Protein AF-A0A524F9M5-F1 (afdb_monomer)

Nearest PDB structures (foldseek):
  7t3o-assembly1_A  TM=1.655E-01  e=1.224E+00  Rattus norvegicus

Radius of gyration: 26.57 Å; Cα contacts (8 Å, |Δi|>4): 257; chains: 1; bounding box: 51×74×65 Å

Foldseek 3Di:
DVPVVLVVVCVVCPVPRSVVVVVVVVVDDDPDDDDDDPCDDPVNVVVVVVVVVVVVVVVCVPDPDPPPVVVVVVCVVWPFFDQDPDPVVLVVLLVVLVVLLVVLVVVCCCCVPPVVHCLVVLAPLSVLSNLSSVCSNSVLGTQLSLLLSLLCLLVLVVFLVLQVVQDDDPVSNCVTNVSSVVSSVSSVCSLQRLRRAHELVSNVVSLVCCLPRNQSLSSVVVVCVSVVPCVPADSVNSNVVVNVSSVVSSVVSCVSNVVSVRYHD

Mean predicted aligned error: 15.02 Å

Sequence (265 aa):
MGLEISEEIKQVLGSKDFKEWREKLKGTEPSGHSSSQFKISDKEIEIISEKVIIQITKKLINQEPISEELNNYLKKLEPKTIVLKQKEFSTAVRITGIVLLSLLTWYWIFFFFIVHDFEPLVYTTYITLILISLTLINKFESVLLNSITCISVYGFIMVSIWLATIVKDVGTLIGGPILHGVMAGVQLFIILHRKIALSKRYLFLGFLFYLIFLNSIDQIARLIAETNTEDIFPEIFTSIFSFYVLGITCIFIYLYKKKYGILFP

Structure (mmCIF, N/CA/C/O backbone):
data_AF-A0A524F9M5-F1
#
_entry.id   AF-A0A524F9M5-F1
#
loop_
_atom_site.group_PDB
_atom_site.id
_atom_site.type_symbol
_atom_site.label_atom_id
_atom_site.label_alt_id
_atom_site.label_comp_id
_atom_site.label_asym_id
_atom_site.label_entity_id
_atom_site.label_seq_id
_atom_site.pdbx_PDB_ins_code
_atom_site.Cartn_x
_atom_site.Cartn_y
_atom_site.Cartn_z
_atom_site.occupancy
_atom_site.B_iso_or_equiv
_atom_site.auth_seq_id
_atom_site.auth_comp_id
_atom_site.auth_asym_id
_atom_site.auth_atom_id
_atom_site.pdbx_PDB_model_num
ATOM 1 N N . MET A 1 1 ? -25.334 34.399 13.994 1.00 39.84 1 MET A N 1
ATOM 2 C CA . MET A 1 1 ? -23.882 34.192 13.809 1.00 39.84 1 MET A CA 1
ATOM 3 C C . MET A 1 1 ? -23.011 35.244 14.515 1.00 39.84 1 MET A C 1
ATOM 5 O O . MET A 1 1 ? -21.970 34.872 15.023 1.00 39.84 1 MET A O 1
ATOM 9 N N . GLY A 1 2 ? -23.413 36.523 14.630 1.00 34.28 2 GLY A N 1
ATOM 10 C CA . GLY A 1 2 ? -22.591 37.550 15.312 1.00 34.28 2 GLY A CA 1
ATOM 11 C C . GLY A 1 2 ? -22.592 37.546 16.854 1.00 34.28 2 GLY A C 1
ATOM 12 O O . GLY A 1 2 ? -21.711 38.145 17.460 1.00 34.28 2 GLY A O 1
ATOM 13 N N . LEU A 1 3 ? -23.556 36.884 17.504 1.00 35.34 3 LEU A N 1
ATOM 14 C CA . LEU A 1 3 ? -23.673 36.865 18.973 1.00 35.34 3 LEU A CA 1
ATOM 15 C C . LEU A 1 3 ? -22.794 35.793 19.641 1.00 35.34 3 LEU A C 1
ATOM 17 O O . LEU A 1 3 ? -22.254 36.056 20.712 1.00 35.34 3 LEU A O 1
ATOM 21 N N . GLU A 1 4 ? -22.593 34.640 18.994 1.00 40.75 4 GLU A N 1
ATOM 22 C CA . GLU A 1 4 ? -21.798 33.519 19.536 1.00 40.75 4 GLU A CA 1
ATOM 23 C C . GLU A 1 4 ? -20.304 33.857 19.623 1.00 40.75 4 GLU A C 1
ATOM 25 O O . GLU A 1 4 ? -19.700 33.689 20.678 1.00 40.75 4 GLU A O 1
ATOM 30 N N . ILE A 1 5 ? -19.744 34.475 18.577 1.00 46.53 5 ILE A N 1
ATOM 31 C CA . ILE A 1 5 ? -18.348 34.949 18.563 1.00 46.53 5 ILE A CA 1
ATOM 32 C C . ILE A 1 5 ? -18.112 35.996 19.671 1.00 46.53 5 ILE A C 1
ATOM 34 O O . ILE A 1 5 ? -17.029 36.082 20.246 1.00 46.53 5 ILE A O 1
ATOM 38 N N . SER A 1 6 ? -19.136 36.789 20.015 1.00 51.66 6 SER A N 1
ATOM 39 C CA . SER A 1 6 ? -19.007 37.848 21.023 1.00 51.66 6 SER A CA 1
ATOM 40 C C . SER A 1 6 ? -18.873 37.311 22.452 1.00 51.66 6 SER A C 1
ATOM 42 O O . SER A 1 6 ? -18.171 37.918 23.258 1.00 51.66 6 SER A O 1
ATOM 44 N N . GLU A 1 7 ? -19.492 36.169 22.766 1.00 51.47 7 GLU A N 1
ATOM 45 C CA . GLU A 1 7 ? -19.381 35.559 24.097 1.00 51.47 7 GLU A CA 1
ATOM 46 C C . GLU A 1 7 ? -18.073 34.770 24.254 1.00 51.47 7 GLU A C 1
ATOM 48 O O . GLU A 1 7 ? -17.465 34.832 25.322 1.00 51.47 7 GLU A O 1
ATOM 53 N N . GLU A 1 8 ? -17.564 34.139 23.190 1.00 51.19 8 GLU A N 1
ATOM 54 C CA . GLU A 1 8 ? -16.237 33.498 23.197 1.00 51.19 8 GLU A CA 1
ATOM 55 C C . GLU A 1 8 ? -15.111 34.528 23.383 1.00 51.19 8 GLU A C 1
ATOM 57 O O . GLU A 1 8 ? -14.231 34.355 24.227 1.00 51.19 8 GLU A O 1
ATOM 62 N N . ILE A 1 9 ? -15.177 35.666 22.682 1.00 51.69 9 ILE A N 1
ATOM 63 C CA . ILE A 1 9 ? -14.198 36.756 22.836 1.00 51.69 9 ILE A CA 1
ATOM 64 C C . ILE A 1 9 ? -14.290 37.390 24.235 1.00 51.69 9 ILE A C 1
ATOM 66 O O . ILE A 1 9 ? -13.268 37.723 24.837 1.00 51.69 9 ILE A O 1
ATOM 70 N N . LYS A 1 10 ? -15.495 37.521 24.798 1.00 48.97 10 LYS A N 1
ATOM 71 C CA . LYS A 1 10 ? -15.715 38.032 26.161 1.00 48.97 10 LYS A CA 1
ATOM 72 C C . LYS A 1 10 ? -15.205 37.074 27.240 1.00 48.97 10 LYS A C 1
ATOM 74 O O . LYS A 1 10 ? -14.711 37.536 28.269 1.00 48.97 10 LYS A O 1
ATOM 79 N N . GLN A 1 11 ? -15.266 35.765 26.996 1.00 54.84 11 GLN A N 1
ATOM 80 C CA . GLN A 1 11 ? -14.638 34.750 27.846 1.00 54.84 11 GLN A CA 1
ATOM 81 C C . GLN A 1 11 ? -13.106 34.837 27.833 1.00 54.84 11 GLN A C 1
ATOM 83 O O . GLN A 1 11 ? -12.474 34.560 28.851 1.00 54.84 11 GLN A O 1
ATOM 88 N N . VAL A 1 12 ? -12.513 35.232 26.703 1.00 52.72 12 VAL A N 1
ATOM 89 C CA . VAL A 1 12 ? -11.054 35.317 26.517 1.00 52.72 12 VAL A CA 1
ATOM 90 C C . VAL A 1 12 ? -10.471 36.639 27.028 1.00 52.72 12 VAL A C 1
ATOM 92 O O . VAL A 1 12 ? -9.441 36.633 27.697 1.00 52.72 12 VAL A O 1
ATOM 95 N N . LEU A 1 13 ? -11.124 37.771 26.753 1.00 50.41 13 LEU A N 1
ATOM 96 C CA . LEU A 1 13 ? -10.643 39.100 27.156 1.00 50.41 13 LEU A CA 1
ATOM 97 C C . LEU A 1 13 ? -11.022 39.466 28.600 1.00 50.41 13 LEU A C 1
ATOM 99 O O . LEU A 1 13 ? -10.426 40.358 29.191 1.00 50.41 13 LEU A O 1
ATOM 103 N N . GLY A 1 14 ? -12.003 38.785 29.195 1.00 57.91 14 GLY A N 1
ATOM 104 C CA . GLY A 1 14 ? -12.579 39.198 30.471 1.00 57.91 14 GLY A CA 1
ATOM 105 C C . GLY A 1 14 ? -13.510 40.408 30.321 1.00 57.91 14 GLY A C 1
ATOM 106 O O . GLY A 1 14 ? -13.465 41.169 29.354 1.00 57.91 14 GLY A O 1
ATOM 107 N N . SER A 1 15 ? -14.414 40.589 31.289 1.00 56.81 15 SER A N 1
ATOM 108 C CA . SER A 1 15 ? -15.542 41.527 31.165 1.00 56.81 15 SER A CA 1
ATOM 109 C C . SER A 1 15 ? -15.132 42.998 31.041 1.00 56.81 15 SER A C 1
ATOM 111 O O . SER A 1 15 ? -15.864 43.780 30.432 1.00 56.81 15 SER A O 1
ATOM 113 N N . LYS A 1 16 ? -13.978 43.377 31.603 1.00 53.97 16 LYS A N 1
ATOM 114 C CA . LYS A 1 16 ? -13.470 44.754 31.603 1.00 53.97 16 LYS A CA 1
ATOM 115 C C . LYS A 1 16 ? -12.836 45.120 30.257 1.00 53.97 16 LYS A C 1
ATOM 117 O O . LYS A 1 16 ? -13.252 46.106 29.651 1.00 53.97 16 LYS A O 1
ATOM 122 N N . ASP A 1 17 ? -11.943 44.278 29.746 1.00 54.66 17 ASP A N 1
ATOM 123 C CA . ASP A 1 17 ? -11.215 44.540 28.497 1.00 54.66 17 ASP A CA 1
ATOM 124 C C . ASP A 1 17 ? -12.119 44.337 27.272 1.00 54.66 17 ASP A C 1
ATOM 126 O O . ASP A 1 17 ? -12.016 45.068 26.288 1.00 54.66 17 ASP A O 1
ATOM 130 N N . PHE A 1 18 ? -13.097 43.424 27.357 1.00 60.16 18 PHE A N 1
ATOM 131 C CA . PHE A 1 18 ? -14.137 43.289 26.334 1.00 60.16 18 PHE A CA 1
ATOM 132 C C . PHE A 1 18 ? -15.012 44.545 26.225 1.00 60.16 18 PHE A C 1
ATOM 134 O O . PHE A 1 18 ? -15.422 44.931 25.130 1.00 60.16 18 PHE A O 1
ATOM 141 N N . LYS A 1 19 ? -15.303 45.205 27.354 1.00 59.06 19 LYS A N 1
ATOM 142 C CA . LYS A 1 19 ? -16.099 46.437 27.374 1.00 59.06 19 LYS A CA 1
ATOM 143 C C . LYS A 1 19 ? -15.326 47.599 26.747 1.00 59.06 19 LYS A C 1
ATOM 145 O O . LYS A 1 19 ? -15.897 48.319 25.936 1.00 59.06 19 LYS A O 1
ATOM 150 N N . GLU A 1 20 ? -14.034 47.719 27.044 1.00 58.94 20 GLU A N 1
ATOM 151 C CA . GLU A 1 20 ? -13.150 48.726 26.442 1.00 58.94 20 GLU A CA 1
ATOM 152 C C . GLU A 1 20 ? -12.957 48.498 24.930 1.00 58.94 20 GLU A C 1
ATOM 154 O O . GLU A 1 20 ? -13.028 49.436 24.134 1.00 58.94 20 GLU A O 1
ATOM 159 N N . TRP A 1 21 ? -12.809 47.237 24.510 1.00 63.34 21 TRP A N 1
ATOM 160 C CA . TRP A 1 21 ? -12.759 46.846 23.099 1.00 63.34 21 TRP A CA 1
ATOM 161 C C . TRP A 1 21 ? -14.062 47.187 22.357 1.00 63.34 21 TRP A C 1
ATOM 163 O O . TRP A 1 21 ? -14.038 47.755 21.265 1.00 63.34 21 TRP A O 1
ATOM 173 N N . ARG A 1 22 ? -15.217 46.918 22.979 1.00 57.41 22 ARG A N 1
ATOM 174 C CA . ARG A 1 22 ? -16.538 47.214 22.405 1.00 57.41 22 ARG A CA 1
ATOM 175 C C . ARG A 1 22 ? -16.830 48.713 22.311 1.00 57.41 22 ARG A C 1
ATOM 177 O O . ARG A 1 22 ? -17.518 49.127 21.382 1.00 57.41 22 ARG A O 1
ATOM 184 N N . GLU A 1 23 ? -16.333 49.529 23.240 1.00 57.03 23 GLU A N 1
ATOM 185 C CA . GLU A 1 23 ? -16.482 50.989 23.158 1.00 57.03 23 GLU A CA 1
ATOM 186 C C . GLU A 1 23 ? -15.592 51.612 22.078 1.00 57.03 23 GLU A C 1
ATOM 188 O O . GLU A 1 23 ? -16.065 52.480 21.344 1.00 57.03 23 GLU A O 1
ATOM 193 N N . LYS A 1 24 ? -14.369 51.101 21.871 1.00 56.59 24 LYS A N 1
ATOM 194 C CA . LYS A 1 24 ? -13.524 51.506 20.730 1.00 56.59 24 LYS A CA 1
ATOM 195 C C . LYS A 1 24 ? -14.174 51.196 19.375 1.00 56.59 24 LYS A C 1
ATOM 197 O O . LYS A 1 24 ? -14.055 51.994 18.449 1.00 56.59 24 LYS A O 1
ATOM 202 N N . LEU A 1 25 ? -14.920 50.091 19.286 1.00 51.19 25 LEU A N 1
ATOM 203 C CA . LEU A 1 25 ? -15.695 49.718 18.094 1.00 51.19 25 LEU A CA 1
ATOM 204 C C . LEU A 1 25 ? -16.932 50.596 17.854 1.00 51.19 25 LEU A C 1
ATOM 206 O O . LEU A 1 25 ? -17.330 50.775 16.709 1.00 51.19 25 LEU A O 1
ATOM 210 N N . LYS A 1 26 ? -17.553 51.144 18.906 1.00 49.22 26 LYS A N 1
ATOM 211 C CA . LYS A 1 26 ? -18.711 52.049 18.776 1.00 49.22 26 LYS A CA 1
ATOM 212 C C . LYS A 1 26 ? -18.316 53.495 18.474 1.00 49.22 26 LYS A C 1
ATOM 214 O O . LYS A 1 26 ? -19.083 54.209 17.842 1.00 49.22 26 LYS A O 1
ATOM 219 N N . GLY A 1 27 ? -17.126 53.924 18.898 1.00 46.12 27 GLY A N 1
ATOM 220 C CA . GLY A 1 27 ? -16.597 55.269 18.631 1.00 46.12 27 GLY A CA 1
ATOM 221 C C . GLY A 1 27 ? -16.154 55.518 17.183 1.00 46.12 27 GLY A C 1
ATOM 222 O O . GLY A 1 27 ? -15.636 56.590 16.890 1.00 46.12 27 GLY A O 1
ATOM 223 N N . THR A 1 28 ? -16.324 54.542 16.288 1.00 46.31 28 THR A N 1
ATOM 224 C CA . THR A 1 28 ? -15.887 54.590 14.884 1.00 46.31 28 THR A CA 1
ATOM 225 C C . THR A 1 28 ? -16.999 54.208 13.902 1.00 46.31 28 THR A C 1
ATOM 227 O O . THR A 1 28 ? -16.706 53.719 12.818 1.00 46.31 28 THR A O 1
ATOM 230 N N . GLU A 1 29 ? -18.273 54.450 14.233 1.00 35.66 29 GLU A N 1
ATOM 231 C CA . GLU A 1 29 ? -19.345 54.432 13.224 1.00 35.66 29 GLU A CA 1
ATOM 232 C C . GLU A 1 29 ? -19.238 55.680 12.326 1.00 35.66 29 GLU A C 1
ATOM 234 O O . GLU A 1 29 ? -19.471 56.793 12.807 1.00 35.66 29 GLU A O 1
ATOM 239 N N . PRO A 1 30 ? -18.934 55.554 11.019 1.00 37.84 30 PRO A N 1
ATOM 240 C CA . PRO A 1 30 ? -19.227 56.607 10.070 1.00 37.84 30 PRO A CA 1
ATOM 241 C C . PRO A 1 30 ? -20.703 56.473 9.697 1.00 37.84 30 PRO A C 1
ATOM 243 O O . PRO A 1 30 ? -21.164 55.433 9.218 1.00 37.84 30 PRO A O 1
ATOM 246 N N . SER A 1 31 ? -21.456 57.543 9.901 1.00 40.25 31 SER A N 1
ATOM 247 C CA . SER A 1 31 ? -22.754 57.712 9.270 1.00 40.25 31 SER A CA 1
ATOM 248 C C . SER A 1 31 ? -22.612 57.575 7.747 1.00 40.25 31 SER A C 1
ATOM 250 O O . SER A 1 31 ? -21.994 58.405 7.090 1.00 40.25 31 SER A O 1
ATOM 252 N N . GLY A 1 32 ? -23.232 56.538 7.180 1.00 37.41 32 GLY A N 1
ATOM 253 C CA . GLY A 1 32 ? -23.533 56.452 5.748 1.00 37.41 32 GLY A CA 1
ATOM 254 C C . GLY A 1 32 ? -22.492 55.747 4.866 1.00 37.41 32 GLY A C 1
ATOM 255 O O . GLY A 1 32 ? -21.362 56.186 4.717 1.00 37.41 32 GLY A O 1
ATOM 256 N N . HIS A 1 33 ? -22.949 54.664 4.226 1.00 39.97 33 HIS A N 1
ATOM 257 C CA . HIS A 1 33 ? -22.456 54.045 2.986 1.00 39.97 33 HIS A CA 1
ATOM 258 C C . HIS A 1 33 ? -20.942 54.043 2.681 1.00 39.97 33 HIS A C 1
ATOM 260 O O . HIS A 1 33 ? -20.428 54.909 1.986 1.00 39.97 33 HIS A O 1
ATOM 266 N N . SER A 1 34 ? -20.261 52.946 3.020 1.00 35.56 34 SER A N 1
ATOM 267 C CA . SER A 1 34 ? -19.525 52.082 2.072 1.00 35.56 34 SER A CA 1
ATOM 268 C C . SER A 1 34 ? -18.836 50.960 2.855 1.00 35.56 34 SER A C 1
ATOM 270 O O . SER A 1 34 ? -18.473 51.134 4.016 1.00 35.56 34 SER A O 1
ATOM 272 N N . SER A 1 35 ? -18.703 49.777 2.256 1.00 46.88 35 SER A N 1
ATOM 273 C CA . SER A 1 35 ? -17.992 48.639 2.842 1.00 46.88 35 SER A CA 1
ATOM 274 C C . SER A 1 35 ? -16.502 48.962 2.995 1.00 46.88 35 SER A C 1
ATOM 276 O O . SER A 1 35 ? -15.718 48.736 2.071 1.00 46.88 35 SER A O 1
ATOM 278 N N . SER A 1 36 ? -16.098 49.496 4.147 1.00 37.25 36 SER A N 1
ATOM 279 C CA . SER A 1 36 ? -14.689 49.654 4.486 1.00 37.25 36 SER A CA 1
ATOM 280 C C . SER A 1 36 ? -14.134 48.303 4.939 1.00 37.25 36 SER A C 1
ATOM 282 O O . SER A 1 36 ? -14.535 47.726 5.950 1.00 37.25 36 SER A O 1
ATOM 284 N N . GLN A 1 37 ? -13.219 47.752 4.141 1.00 43.41 37 GLN A N 1
ATOM 285 C CA . GLN A 1 37 ? -12.396 46.622 4.553 1.00 43.41 37 GLN A CA 1
ATOM 286 C C . GLN A 1 37 ? -11.631 47.010 5.821 1.00 43.41 37 GLN A C 1
ATOM 288 O O . GLN A 1 37 ? -10.841 47.955 5.822 1.00 43.41 37 GLN A O 1
ATOM 293 N N . PHE A 1 38 ? -11.889 46.269 6.896 1.00 46.12 38 PHE A N 1
ATOM 294 C CA . PHE A 1 38 ? -11.186 46.360 8.169 1.00 46.12 38 PHE A CA 1
ATOM 295 C C . PHE A 1 38 ? -9.693 46.092 7.925 1.00 46.12 38 PHE A C 1
ATOM 297 O O . PHE A 1 38 ? -9.294 44.956 7.671 1.00 46.12 38 PHE A O 1
ATOM 304 N N . LYS A 1 39 ? -8.864 47.137 7.944 1.00 44.47 39 LYS A N 1
ATOM 305 C CA . LYS A 1 39 ? -7.413 47.017 7.767 1.00 44.47 39 LYS A CA 1
ATOM 306 C C . LYS A 1 39 ? -6.765 46.976 9.149 1.00 44.47 39 LYS A C 1
ATOM 308 O O . LYS A 1 39 ? -6.349 48.002 9.674 1.00 44.47 39 LYS A O 1
ATOM 313 N N . ILE A 1 40 ? -6.762 45.793 9.761 1.00 54.56 40 ILE A N 1
ATOM 314 C CA . ILE A 1 40 ? -5.979 45.534 10.976 1.00 54.56 40 ILE A CA 1
ATOM 315 C C . ILE A 1 40 ? -4.506 45.602 10.567 1.00 54.56 40 ILE A C 1
ATOM 317 O O . ILE A 1 40 ? -4.125 44.989 9.570 1.00 54.56 40 ILE A O 1
ATOM 321 N N . SER A 1 41 ? -3.696 46.383 11.279 1.00 62.25 41 SER A N 1
ATOM 322 C CA . SER A 1 41 ? -2.269 46.476 10.966 1.00 62.25 41 SER A CA 1
ATOM 323 C C . SER A 1 41 ? -1.533 45.209 11.407 1.00 62.25 41 SER A C 1
ATOM 325 O O . SER A 1 41 ? -1.889 44.596 12.414 1.00 62.25 41 SER A O 1
ATOM 327 N N . ASP A 1 42 ? -0.468 44.834 10.696 1.00 58.47 42 ASP A N 1
ATOM 328 C CA . ASP A 1 42 ? 0.326 43.639 11.023 1.00 58.47 42 ASP A CA 1
ATOM 329 C C . ASP A 1 42 ? 0.844 43.664 12.473 1.00 58.47 42 ASP A C 1
ATOM 331 O O . ASP A 1 42 ? 0.869 42.637 13.147 1.00 58.47 42 ASP A O 1
ATOM 335 N N . LYS A 1 43 ? 1.133 44.861 13.006 1.00 61.09 43 LYS A N 1
ATOM 336 C CA . LYS A 1 43 ? 1.522 45.064 14.411 1.00 61.09 43 LYS A CA 1
ATOM 337 C C . LYS A 1 43 ? 0.415 44.721 15.408 1.00 61.09 43 LYS A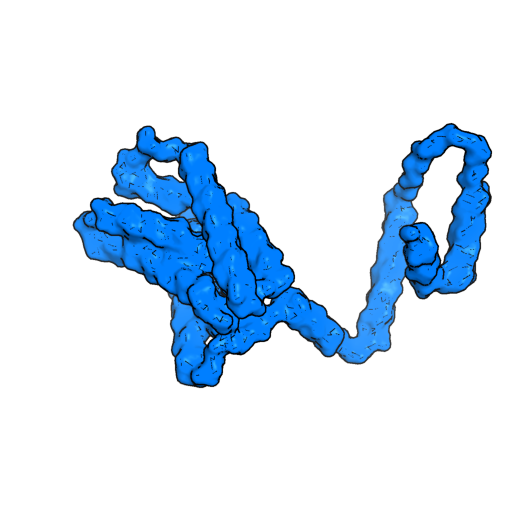 C 1
ATOM 339 O O . LYS A 1 43 ? 0.698 44.229 16.495 1.00 61.09 43 LYS A O 1
ATOM 344 N N . GLU A 1 44 ? -0.844 44.986 15.078 1.00 57.53 44 GLU A N 1
ATOM 345 C CA . GLU A 1 44 ? -1.970 44.634 15.950 1.00 57.53 44 GLU A CA 1
ATOM 346 C C . GLU A 1 44 ? -2.239 43.126 15.921 1.00 57.53 44 GLU A C 1
ATOM 348 O O . GLU A 1 44 ? -2.542 42.544 16.963 1.00 57.53 44 GLU A O 1
ATOM 353 N N . ILE A 1 45 ? -2.054 42.480 14.764 1.00 59.53 45 ILE A N 1
ATOM 354 C CA . ILE A 1 45 ? -2.117 41.016 14.631 1.00 59.53 45 ILE A CA 1
ATOM 355 C C . ILE A 1 45 ? -1.008 40.359 15.459 1.00 59.53 45 ILE A C 1
ATOM 357 O O . ILE A 1 45 ? -1.268 39.385 16.167 1.00 59.53 45 ILE A O 1
ATOM 361 N N . GLU A 1 46 ? 0.203 40.910 15.422 1.00 56.78 46 GLU A N 1
ATOM 362 C CA . GLU A 1 46 ? 1.359 40.418 16.176 1.00 56.78 46 GLU A CA 1
ATOM 363 C C . GLU A 1 46 ? 1.122 40.502 17.693 1.00 56.78 46 GLU A C 1
ATOM 365 O O . GLU A 1 46 ? 1.243 39.497 18.395 1.00 56.78 46 GLU A O 1
ATOM 370 N N . ILE A 1 47 ? 0.639 41.646 18.192 1.00 66.94 47 ILE A N 1
ATOM 371 C CA . ILE A 1 47 ? 0.337 41.846 19.622 1.00 66.94 47 ILE A CA 1
ATOM 372 C C . ILE A 1 47 ? -0.790 40.919 20.104 1.00 66.94 47 ILE A C 1
ATOM 374 O O . ILE A 1 47 ? -0.747 40.409 21.229 1.00 66.94 47 ILE A O 1
ATOM 378 N N . ILE A 1 48 ? -1.821 40.698 19.282 1.00 62.59 48 ILE A N 1
ATOM 379 C CA . ILE A 1 48 ? -2.914 39.772 19.614 1.00 62.59 48 ILE A CA 1
ATOM 380 C C . ILE A 1 48 ? -2.389 38.333 19.638 1.00 62.59 48 ILE A C 1
ATOM 382 O O . ILE A 1 48 ? -2.686 37.590 20.574 1.00 62.59 48 ILE A O 1
ATOM 386 N N . SER A 1 49 ? -1.565 37.959 18.660 1.00 51.59 49 SER A N 1
ATOM 387 C CA . SER A 1 49 ? -0.984 36.618 18.552 1.00 51.59 49 SER A CA 1
ATOM 388 C C . SER A 1 49 ? -0.064 36.308 19.732 1.00 51.59 49 SER A C 1
ATOM 390 O O . SER A 1 49 ? -0.213 35.259 20.358 1.00 51.59 49 SER A O 1
ATOM 392 N N . GLU A 1 50 ? 0.812 37.237 20.119 1.00 56.28 50 GLU A N 1
ATOM 393 C CA . GLU A 1 50 ? 1.677 37.077 21.293 1.00 56.28 50 GLU A CA 1
ATOM 394 C C . GLU A 1 50 ? 0.872 36.922 22.584 1.00 56.28 50 GLU A C 1
ATOM 396 O O . GLU A 1 50 ? 1.147 36.031 23.390 1.00 56.28 50 GLU A O 1
ATOM 401 N N . LYS A 1 51 ? -0.169 37.739 22.786 1.00 63.50 51 LYS A N 1
ATOM 402 C CA . LYS A 1 51 ? -1.013 37.639 23.987 1.00 63.50 51 LYS A CA 1
ATOM 403 C C . LYS A 1 51 ? -1.768 36.314 24.056 1.00 63.50 51 LYS A C 1
ATOM 405 O O . LYS A 1 51 ? -1.859 35.730 25.138 1.00 63.50 51 LYS A O 1
ATOM 410 N N . VAL A 1 52 ? -2.268 35.821 22.922 1.00 62.34 52 VAL A N 1
ATOM 411 C CA . VAL A 1 52 ? -2.937 34.516 22.827 1.00 62.34 52 VAL A CA 1
ATOM 412 C C . VAL A 1 52 ? -1.948 33.386 23.112 1.00 62.34 52 VAL A C 1
ATOM 414 O O . VAL A 1 52 ? -2.244 32.515 23.929 1.00 62.34 52 VAL A O 1
ATOM 417 N N . ILE A 1 53 ? -0.743 33.432 22.538 1.00 60.50 53 ILE A N 1
ATOM 418 C CA . ILE A 1 53 ? 0.307 32.433 22.778 1.00 60.50 53 ILE A CA 1
ATOM 419 C C . ILE A 1 53 ? 0.728 32.424 24.250 1.00 60.50 53 ILE A C 1
ATOM 421 O O . ILE A 1 53 ? 0.823 31.354 24.849 1.00 60.50 53 ILE A O 1
ATOM 425 N N . ILE A 1 54 ? 0.916 33.588 24.878 1.00 62.56 54 ILE A N 1
ATOM 426 C CA . ILE A 1 54 ? 1.286 33.693 26.298 1.00 62.56 54 ILE A CA 1
ATOM 427 C C . ILE A 1 54 ? 0.176 33.137 27.200 1.00 62.56 54 ILE A C 1
ATOM 429 O O . ILE A 1 54 ? 0.470 32.450 28.180 1.00 62.56 54 ILE A O 1
ATOM 433 N N . GLN A 1 55 ? -1.098 33.395 26.890 1.00 58.03 55 GLN A N 1
ATOM 434 C CA . GLN A 1 55 ? -2.217 32.857 27.668 1.00 58.03 55 GLN A CA 1
ATOM 435 C C . GLN A 1 55 ? -2.397 31.346 27.480 1.00 58.03 55 GLN A C 1
ATOM 437 O O . GLN A 1 55 ? -2.651 30.649 28.463 1.00 58.03 55 GLN A O 1
ATOM 442 N N . ILE A 1 56 ? -2.215 30.828 26.262 1.00 58.88 56 ILE A N 1
ATOM 443 C CA . ILE A 1 56 ? -2.208 29.384 25.984 1.00 58.88 56 ILE A CA 1
ATOM 444 C C . ILE A 1 56 ? -1.050 28.718 26.732 1.00 58.88 56 ILE A C 1
ATOM 446 O O . ILE A 1 56 ? -1.258 27.735 27.433 1.00 58.88 56 ILE A O 1
ATOM 450 N N . THR A 1 57 ? 0.144 29.308 26.679 1.00 56.22 57 THR A N 1
ATOM 451 C CA . THR A 1 57 ? 1.344 28.802 27.360 1.00 56.22 57 THR A CA 1
ATOM 452 C C . THR A 1 57 ? 1.162 28.799 28.880 1.00 56.22 57 THR A C 1
ATOM 454 O O . THR A 1 57 ? 1.466 27.808 29.534 1.00 56.22 57 THR A O 1
ATOM 457 N N . LYS A 1 58 ? 0.573 29.853 29.464 1.00 61.09 58 LYS A N 1
ATOM 458 C CA . LYS A 1 58 ? 0.256 29.898 30.904 1.00 61.09 58 LYS A CA 1
ATOM 459 C C . LYS A 1 58 ? -0.823 28.893 31.315 1.00 61.09 58 LYS A C 1
ATOM 461 O O . LYS A 1 58 ? -0.733 28.338 32.406 1.00 61.09 58 LYS A O 1
ATOM 466 N N . LYS A 1 59 ? -1.825 28.644 30.464 1.00 58.81 59 LYS A N 1
ATOM 467 C CA . LYS A 1 59 ? -2.831 27.595 30.705 1.00 58.81 59 LYS A CA 1
ATOM 468 C C . LYS A 1 59 ? -2.231 26.190 30.600 1.00 58.81 59 LYS A C 1
ATOM 470 O O . LYS A 1 59 ? -2.593 25.340 31.401 1.00 58.81 59 LYS A O 1
ATOM 475 N N . LEU A 1 60 ? -1.290 25.975 29.679 1.00 55.47 60 LEU A N 1
ATOM 476 C CA . LEU A 1 60 ? -0.584 24.702 29.497 1.00 55.47 60 LEU A CA 1
ATOM 477 C C . LEU A 1 60 ? 0.414 24.400 30.626 1.00 55.47 60 LEU A C 1
ATOM 479 O O . LEU A 1 60 ? 0.578 23.243 30.988 1.00 55.47 60 LEU A O 1
ATOM 483 N N . ILE A 1 61 ? 1.066 25.420 31.195 1.00 57.31 61 ILE A N 1
ATOM 484 C CA . ILE A 1 61 ? 2.049 25.246 32.281 1.00 57.31 61 ILE A CA 1
ATOM 485 C C . ILE A 1 61 ? 1.375 24.967 33.637 1.00 57.31 61 ILE A C 1
ATOM 487 O O . ILE A 1 61 ? 1.949 24.271 34.468 1.00 57.31 61 ILE A O 1
ATOM 491 N N . ASN A 1 62 ? 0.155 25.469 33.864 1.00 61.88 62 ASN A N 1
ATOM 492 C CA . ASN A 1 62 ? -0.528 25.383 35.164 1.00 61.88 62 ASN A CA 1
ATOM 493 C C . ASN A 1 62 ? -1.526 24.211 35.303 1.00 61.88 62 ASN A C 1
ATOM 495 O O . ASN A 1 62 ? -2.259 24.168 36.291 1.00 61.88 62 ASN A O 1
ATOM 499 N N . GLN A 1 63 ? -1.585 23.269 34.356 1.00 52.12 63 GLN A N 1
ATOM 500 C CA . GLN A 1 63 ? -2.415 22.059 34.460 1.00 52.12 63 GLN A CA 1
ATOM 501 C C . GLN A 1 63 ? -1.554 20.787 34.344 1.00 52.12 63 GLN A C 1
ATOM 503 O O . GLN A 1 63 ? -1.004 20.491 33.285 1.00 52.12 63 GLN A O 1
ATOM 508 N N . GLU A 1 64 ? -1.454 20.006 35.423 1.00 51.91 64 GLU A N 1
ATOM 509 C CA . GLU A 1 64 ? -1.019 18.601 35.358 1.00 51.91 64 GLU A CA 1
ATOM 510 C C . GLU A 1 64 ? -2.151 17.694 34.831 1.00 51.91 64 GLU A C 1
ATOM 512 O O . GLU A 1 64 ? -3.319 17.943 35.125 1.00 51.91 64 GLU A O 1
ATOM 517 N N . PRO A 1 65 ? -1.824 16.553 34.197 1.00 52.25 65 PRO A N 1
ATOM 518 C CA . PRO A 1 65 ? -0.928 16.407 33.070 1.00 52.25 65 PRO A CA 1
ATOM 519 C C . PRO A 1 65 ? -1.738 16.462 31.763 1.00 52.25 65 PRO A C 1
ATOM 521 O O . PRO A 1 65 ? -2.771 15.816 31.603 1.00 52.25 65 PRO A O 1
ATOM 524 N N . ILE A 1 66 ? -1.175 17.130 30.760 1.00 54.53 66 ILE A N 1
ATOM 525 C CA . ILE A 1 66 ? -1.618 17.171 29.352 1.00 54.53 66 ILE A CA 1
ATOM 526 C C . ILE A 1 66 ? -1.873 15.767 28.745 1.00 54.53 66 ILE A C 1
ATOM 528 O O . ILE A 1 66 ? -2.457 15.646 27.671 1.00 54.53 66 ILE A O 1
ATOM 532 N N . SER A 1 67 ? -1.469 14.682 29.412 1.00 59.53 67 SER A N 1
ATOM 533 C CA . SER A 1 67 ? -1.464 13.333 28.857 1.00 59.53 67 SER A CA 1
ATOM 534 C C . SER A 1 67 ? -2.854 12.791 28.524 1.00 59.53 67 SER A C 1
ATOM 536 O O . SER A 1 67 ? -2.995 12.169 27.479 1.00 59.53 67 SER A O 1
ATOM 538 N N . GLU A 1 68 ? -3.894 13.006 29.332 1.00 53.47 68 GLU A N 1
ATOM 539 C CA . GLU A 1 68 ? -5.167 12.293 29.130 1.00 53.47 68 GLU A CA 1
ATOM 540 C C . GLU A 1 68 ? -6.060 12.949 28.066 1.00 53.47 68 GLU A C 1
ATOM 542 O O . GLU A 1 68 ? -6.613 12.266 27.197 1.00 53.47 68 GLU A O 1
ATOM 547 N N . GLU A 1 69 ? -6.122 14.282 28.052 1.00 55.50 69 GLU A N 1
ATOM 548 C CA . GLU A 1 69 ? -6.858 15.036 27.036 1.00 55.50 69 GLU A CA 1
ATOM 549 C C . GLU A 1 69 ? -6.145 14.979 25.677 1.00 55.50 69 GLU A C 1
ATOM 551 O O . GLU A 1 69 ? -6.783 14.672 24.666 1.00 55.50 69 GLU A O 1
ATOM 556 N N . LEU A 1 70 ? -4.813 15.128 25.647 1.00 54.22 70 LEU A N 1
ATOM 557 C CA . LEU A 1 70 ? -4.021 14.944 24.427 1.00 54.22 70 LEU A CA 1
ATOM 558 C C . LEU A 1 70 ? -4.128 13.507 23.903 1.00 54.22 70 LEU A C 1
ATOM 560 O O . LEU A 1 70 ? -4.323 13.317 22.705 1.00 54.22 70 LEU A O 1
ATOM 564 N N . ASN A 1 71 ? -4.083 12.489 24.770 1.00 55.25 71 ASN A N 1
ATOM 565 C CA . ASN A 1 71 ? -4.287 11.099 24.350 1.00 55.25 71 ASN A CA 1
ATOM 566 C C . ASN A 1 71 ? -5.689 10.872 23.773 1.00 55.25 71 ASN A C 1
ATOM 568 O O . ASN A 1 71 ? -5.838 10.110 22.817 1.00 55.25 71 ASN A O 1
ATOM 572 N N . ASN A 1 72 ? -6.718 11.532 24.309 1.00 61.41 72 ASN A N 1
ATOM 573 C CA . ASN A 1 72 ? -8.070 11.469 23.757 1.00 61.41 72 ASN A CA 1
ATOM 574 C C . ASN A 1 72 ? -8.189 12.189 22.406 1.00 61.41 72 ASN A C 1
ATOM 576 O O . ASN A 1 72 ? -8.856 11.674 21.505 1.00 61.41 72 ASN A O 1
ATOM 580 N N . TYR A 1 73 ? -7.515 13.325 22.217 1.00 57.75 73 TYR A N 1
ATOM 581 C CA . TYR A 1 73 ? -7.434 13.995 20.916 1.00 57.75 73 TYR A CA 1
ATOM 582 C C . TYR A 1 73 ? -6.651 13.169 19.888 1.00 57.75 73 TYR A C 1
ATOM 584 O O . TYR A 1 73 ? -7.125 12.979 18.769 1.00 57.75 73 TYR A O 1
ATOM 592 N N . LEU A 1 74 ? -5.508 12.596 20.266 1.00 58.19 74 LEU A N 1
ATOM 593 C CA . LEU A 1 74 ? -4.702 11.737 19.395 1.00 58.19 74 LEU A CA 1
ATOM 594 C C . LEU A 1 74 ? -5.439 10.446 19.017 1.00 58.19 74 LEU A C 1
ATOM 596 O O . LEU A 1 74 ? -5.401 10.047 17.857 1.00 58.19 74 LEU A O 1
ATOM 600 N N . LYS A 1 75 ? -6.191 9.832 19.942 1.00 61.06 75 LYS A N 1
ATOM 601 C CA . LYS A 1 75 ? -7.072 8.689 19.634 1.00 61.06 75 LYS A CA 1
ATOM 602 C C . LYS A 1 75 ? -8.219 9.054 18.690 1.00 61.06 75 LYS A C 1
ATOM 604 O O . LYS A 1 75 ? -8.655 8.202 17.920 1.00 61.06 75 LYS A O 1
ATOM 609 N N . LYS A 1 76 ? -8.722 10.294 18.744 1.00 63.31 76 LYS A N 1
ATOM 610 C CA . LYS A 1 76 ? -9.706 10.800 17.772 1.00 63.31 76 LYS A CA 1
ATOM 611 C C . LYS A 1 76 ? -9.082 11.046 16.398 1.00 63.31 76 LYS A C 1
ATOM 613 O O . LYS A 1 76 ? -9.754 10.823 15.395 1.00 63.31 76 LYS A O 1
ATOM 618 N N . LEU A 1 77 ? -7.827 11.495 16.353 1.00 63.34 77 LEU A N 1
ATOM 619 C CA . LEU A 1 77 ? -7.088 11.729 15.113 1.00 63.34 77 LEU A CA 1
ATOM 620 C C . LEU A 1 77 ? -6.698 10.402 14.448 1.00 63.34 77 LEU A C 1
ATOM 622 O O . LEU A 1 77 ? -6.987 10.207 13.275 1.00 63.34 77 LEU A O 1
ATOM 626 N N . GLU A 1 78 ? -6.142 9.437 15.176 1.00 70.88 78 GLU A N 1
ATOM 627 C CA . GLU A 1 78 ? -5.790 8.121 14.634 1.00 70.88 78 GLU A CA 1
ATOM 628 C C . GLU A 1 78 ? -6.579 7.003 15.338 1.00 70.88 78 GLU A C 1
ATOM 630 O O . GLU A 1 78 ? -6.083 6.390 16.291 1.00 70.88 78 GLU A O 1
ATOM 635 N N . PRO A 1 79 ? -7.814 6.699 14.890 1.00 75.69 79 PRO A N 1
ATOM 636 C CA . PRO A 1 79 ? -8.564 5.589 15.451 1.00 75.69 79 PRO A CA 1
ATOM 637 C C . PRO A 1 79 ? -7.803 4.289 15.184 1.00 75.69 79 PRO A C 1
ATOM 639 O O . PRO A 1 79 ? -7.463 3.974 14.041 1.00 75.69 79 PRO A O 1
ATOM 642 N N . LYS A 1 80 ? -7.537 3.532 16.251 1.00 79.44 80 LYS A N 1
ATOM 643 C CA . LYS A 1 80 ? -6.942 2.198 16.168 1.00 79.44 80 LYS A CA 1
ATOM 644 C C . LYS A 1 80 ? -8.001 1.144 16.434 1.00 79.44 80 LYS A C 1
ATOM 646 O O . LYS A 1 80 ? -8.652 1.163 17.477 1.00 79.44 80 LYS A O 1
ATOM 651 N N . THR A 1 81 ? -8.178 0.220 15.497 1.00 80.50 81 THR A N 1
ATOM 652 C CA . THR A 1 81 ? -9.149 -0.876 15.622 1.00 80.50 81 THR A CA 1
ATOM 653 C C . THR A 1 81 ? -8.420 -2.200 15.741 1.00 80.50 81 THR A C 1
ATOM 655 O O . THR A 1 81 ? -7.627 -2.534 14.870 1.00 80.50 81 THR A O 1
ATOM 658 N N . ILE A 1 82 ? -8.701 -2.983 16.784 1.00 82.50 82 ILE A N 1
ATOM 659 C CA . ILE A 1 82 ? -8.067 -4.295 16.969 1.00 82.50 82 ILE A CA 1
ATOM 660 C C . ILE A 1 82 ? -8.563 -5.255 15.878 1.00 82.50 82 ILE A C 1
ATOM 662 O O . ILE A 1 82 ? -9.723 -5.673 15.883 1.00 82.50 82 ILE A O 1
ATOM 666 N N . VAL A 1 83 ? -7.672 -5.628 14.958 1.00 82.19 83 VAL A N 1
ATOM 667 C CA . VAL A 1 83 ? -7.998 -6.507 13.821 1.00 82.19 83 VAL A CA 1
ATOM 668 C C . VAL A 1 83 ? -7.713 -7.974 14.141 1.00 82.19 83 VAL A C 1
ATOM 670 O O . VAL A 1 83 ? -8.560 -8.841 13.902 1.00 82.19 83 VAL A O 1
ATOM 673 N N . LEU A 1 84 ? -6.535 -8.255 14.706 1.00 81.50 84 LEU A N 1
ATOM 674 C CA . LEU A 1 84 ? -6.035 -9.605 14.968 1.00 81.50 84 LEU A CA 1
ATOM 675 C C . LEU A 1 84 ? -6.079 -9.910 16.467 1.00 81.50 84 LEU A C 1
ATOM 677 O O . LEU A 1 84 ? -5.382 -9.282 17.257 1.00 81.50 84 LEU A O 1
ATOM 681 N N . LYS A 1 85 ? -6.904 -10.889 16.859 1.00 81.44 85 LYS A N 1
ATOM 682 C CA . LYS A 1 85 ? -7.046 -11.315 18.265 1.00 81.44 85 LYS A CA 1
ATOM 683 C C . LYS A 1 85 ? -6.081 -12.438 18.656 1.00 81.44 85 LYS A C 1
ATOM 685 O O . LYS A 1 85 ? -5.698 -12.535 19.815 1.00 81.44 85 LYS A O 1
ATOM 690 N N . GLN A 1 86 ? -5.706 -13.295 17.706 1.00 87.81 86 GLN A N 1
ATOM 691 C CA . GLN A 1 86 ? -4.794 -14.412 17.952 1.00 87.81 86 GLN A CA 1
ATOM 692 C C . GLN A 1 86 ? -3.362 -13.898 18.096 1.00 87.81 86 GLN A C 1
ATOM 694 O O . GLN A 1 86 ? -2.836 -13.254 17.186 1.00 87.81 86 GLN A O 1
ATOM 699 N N . LYS A 1 87 ? -2.733 -14.190 19.240 1.00 84.81 87 LYS A N 1
ATOM 700 C CA . LYS A 1 87 ? -1.408 -13.669 19.599 1.00 84.81 87 LYS A CA 1
ATOM 701 C C . LYS A 1 87 ? -0.319 -14.138 18.631 1.00 84.81 87 LYS A C 1
ATOM 703 O O . LYS A 1 87 ? 0.496 -13.325 18.204 1.00 84.81 87 LYS A O 1
ATOM 708 N N . GLU A 1 88 ? -0.331 -15.414 18.262 1.00 85.31 88 GLU A N 1
ATOM 709 C CA . GLU A 1 88 ? 0.651 -16.030 17.357 1.00 85.31 88 GLU A CA 1
ATOM 710 C C . GLU A 1 88 ? 0.600 -15.390 15.969 1.00 85.31 88 GLU A C 1
ATOM 712 O O . GLU A 1 88 ? 1.597 -14.845 15.503 1.00 85.31 88 GLU A O 1
ATOM 717 N N . PHE A 1 89 ? -0.589 -15.338 15.363 1.00 88.00 89 PHE A N 1
ATOM 718 C CA . PHE A 1 89 ? -0.788 -14.716 14.055 1.00 88.00 89 PHE A CA 1
ATOM 719 C C . PHE A 1 89 ? -0.458 -13.215 14.064 1.00 88.00 89 PHE A C 1
ATOM 721 O O . PHE A 1 89 ? 0.237 -12.716 13.184 1.00 88.00 89 PHE A O 1
ATOM 728 N N . SER A 1 90 ? -0.881 -12.495 15.107 1.00 89.31 90 SER A N 1
ATOM 729 C CA . SER A 1 90 ? -0.516 -11.090 15.333 1.00 89.31 90 SER A CA 1
ATOM 730 C C . SER A 1 90 ? 1.004 -10.888 15.395 1.00 89.31 90 SER A C 1
ATOM 732 O O . SER A 1 90 ? 1.523 -9.891 14.895 1.00 89.31 90 SER A O 1
ATOM 734 N N . THR A 1 91 ? 1.718 -11.809 16.042 1.00 91.44 91 THR A N 1
ATOM 735 C CA . THR A 1 91 ? 3.175 -11.738 16.194 1.00 91.44 91 THR A CA 1
ATOM 736 C C . THR A 1 91 ? 3.867 -12.038 14.871 1.00 91.44 91 THR A C 1
ATOM 738 O O . THR A 1 91 ? 4.747 -11.281 14.477 1.00 91.44 91 THR A O 1
ATOM 741 N N . ALA A 1 92 ? 3.418 -13.069 14.151 1.00 93.44 92 ALA A N 1
ATOM 742 C CA . ALA A 1 92 ? 3.936 -13.420 12.834 1.00 93.44 92 ALA A CA 1
ATOM 743 C C . ALA A 1 92 ? 3.802 -12.250 11.847 1.00 93.44 92 ALA A C 1
ATOM 745 O O . ALA A 1 92 ? 4.798 -11.828 11.271 1.00 93.44 92 ALA A O 1
ATOM 746 N N . VAL A 1 93 ? 2.610 -11.648 11.743 1.00 93.56 93 VAL A N 1
ATOM 747 C CA . VAL A 1 93 ? 2.355 -10.480 10.879 1.00 93.56 93 VAL A CA 1
ATOM 748 C C . VAL A 1 93 ? 3.287 -9.314 11.217 1.00 93.56 93 VAL A C 1
ATOM 750 O O . VAL A 1 93 ? 3.871 -8.702 10.322 1.00 93.56 93 VAL A O 1
ATOM 753 N N . ARG A 1 94 ? 3.478 -9.029 12.511 1.00 95.00 94 ARG A N 1
ATOM 754 C CA . ARG A 1 94 ? 4.398 -7.977 12.951 1.00 95.00 94 ARG A CA 1
ATOM 755 C C . ARG A 1 94 ? 5.844 -8.291 12.570 1.00 95.00 94 ARG A C 1
ATOM 757 O O . ARG A 1 94 ? 6.527 -7.401 12.076 1.00 95.00 94 ARG A O 1
ATOM 764 N N . ILE A 1 95 ? 6.306 -9.524 12.788 1.00 96.50 95 ILE A N 1
ATOM 765 C CA . ILE A 1 95 ? 7.664 -9.954 12.425 1.00 96.50 95 ILE A CA 1
ATOM 766 C C . ILE A 1 95 ? 7.870 -9.818 10.917 1.00 96.50 95 ILE A C 1
ATOM 768 O O . ILE A 1 95 ? 8.869 -9.237 10.507 1.00 96.50 95 ILE A O 1
ATOM 772 N N . THR A 1 96 ? 6.914 -10.262 10.097 1.00 95.75 96 THR A N 1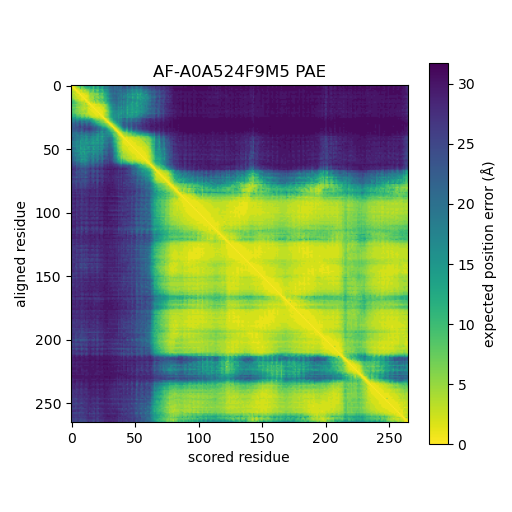
ATOM 773 C CA . THR A 1 96 ? 6.967 -10.084 8.639 1.00 95.75 96 THR A CA 1
ATOM 774 C C . THR A 1 96 ? 7.126 -8.612 8.265 1.00 95.75 96 THR A C 1
ATOM 776 O O . THR A 1 96 ? 7.980 -8.281 7.447 1.00 95.75 96 THR A O 1
ATOM 779 N N . GLY A 1 97 ? 6.365 -7.718 8.903 1.00 95.75 97 GLY A N 1
ATOM 780 C CA . GLY A 1 97 ? 6.498 -6.277 8.694 1.00 95.75 97 GLY A CA 1
ATOM 781 C C . GLY A 1 97 ? 7.857 -5.710 9.121 1.00 95.75 97 GLY A C 1
ATOM 782 O O . GLY A 1 97 ? 8.372 -4.821 8.452 1.00 95.75 97 GLY A O 1
ATOM 783 N N . ILE A 1 98 ? 8.465 -6.216 10.198 1.00 97.50 98 ILE A N 1
ATOM 784 C CA . ILE A 1 98 ? 9.811 -5.795 10.629 1.00 97.50 98 ILE A CA 1
ATOM 785 C C . ILE A 1 98 ? 10.863 -6.272 9.628 1.00 97.50 98 ILE A C 1
ATOM 787 O O . ILE A 1 98 ? 11.671 -5.469 9.178 1.00 97.50 98 ILE A O 1
ATOM 791 N N . VAL A 1 99 ? 10.827 -7.552 9.247 1.00 97.56 99 VAL A N 1
ATOM 792 C CA . VAL A 1 99 ? 11.778 -8.141 8.294 1.00 97.56 99 VAL A CA 1
ATOM 793 C C . VAL A 1 99 ? 11.726 -7.405 6.958 1.00 97.56 99 VAL A C 1
ATOM 795 O O . VAL A 1 99 ? 12.768 -7.009 6.441 1.00 97.56 99 VAL A O 1
ATOM 798 N N . LEU A 1 100 ? 10.522 -7.156 6.433 1.00 96.50 100 LEU A N 1
ATOM 799 C CA . LEU A 1 100 ? 10.345 -6.394 5.200 1.00 96.50 100 LEU A CA 1
ATOM 800 C C . LEU A 1 100 ? 10.922 -4.973 5.327 1.00 96.50 100 LEU A C 1
ATOM 802 O O . LEU A 1 100 ? 11.642 -4.530 4.437 1.00 96.50 100 LEU A O 1
ATOM 806 N N . LEU A 1 101 ? 10.692 -4.283 6.449 1.00 97.31 101 LEU A N 1
ATOM 807 C CA . LEU A 1 101 ? 11.185 -2.918 6.652 1.00 97.31 101 LEU A CA 1
ATOM 808 C C . LEU A 1 101 ? 12.711 -2.884 6.757 1.00 97.31 101 LEU A C 1
ATOM 810 O O . LEU A 1 101 ? 13.346 -1.974 6.229 1.00 97.31 101 LEU A O 1
ATOM 814 N N . SER A 1 102 ? 13.306 -3.877 7.418 1.00 97.12 102 SER A N 1
ATOM 815 C CA . SER A 1 102 ? 14.758 -4.024 7.506 1.00 97.12 102 SER A CA 1
ATOM 816 C C . SER A 1 102 ? 15.382 -4.267 6.133 1.00 97.12 102 SER A C 1
ATOM 818 O O . SER A 1 102 ? 16.391 -3.641 5.822 1.00 97.12 102 SER A O 1
ATOM 820 N N . LEU A 1 103 ? 14.766 -5.105 5.289 1.00 95.12 103 LEU A N 1
ATOM 821 C CA . LEU A 1 103 ? 15.222 -5.328 3.912 1.00 95.12 103 LEU A CA 1
ATOM 822 C C . LEU A 1 103 ? 15.141 -4.052 3.067 1.00 95.12 103 LEU A C 1
ATOM 824 O O . LEU A 1 103 ? 16.091 -3.735 2.358 1.00 95.12 103 LEU A O 1
ATOM 828 N N . LEU A 1 104 ? 14.050 -3.291 3.181 1.00 94.38 104 LEU A N 1
ATOM 829 C CA . LEU A 1 104 ? 13.896 -2.011 2.480 1.00 94.38 104 LEU A CA 1
ATOM 830 C C . LEU A 1 104 ? 14.911 -0.977 2.973 1.00 94.38 104 LEU A C 1
ATOM 832 O O . LEU A 1 104 ? 15.538 -0.299 2.172 1.00 94.38 104 LEU A O 1
ATOM 836 N N . THR A 1 105 ? 15.139 -0.904 4.284 1.00 94.69 105 THR A N 1
ATOM 837 C CA . THR A 1 105 ? 16.142 -0.005 4.873 1.00 94.69 105 THR A CA 1
ATOM 838 C C . THR A 1 105 ? 17.549 -0.362 4.398 1.00 94.69 105 THR A C 1
ATOM 840 O O . THR A 1 105 ? 18.327 0.522 4.052 1.00 94.69 105 THR A O 1
ATOM 843 N N . TRP A 1 106 ? 17.876 -1.655 4.339 1.00 95.19 106 TRP A N 1
ATOM 844 C CA . TRP A 1 106 ? 19.139 -2.119 3.771 1.00 95.19 106 TRP A CA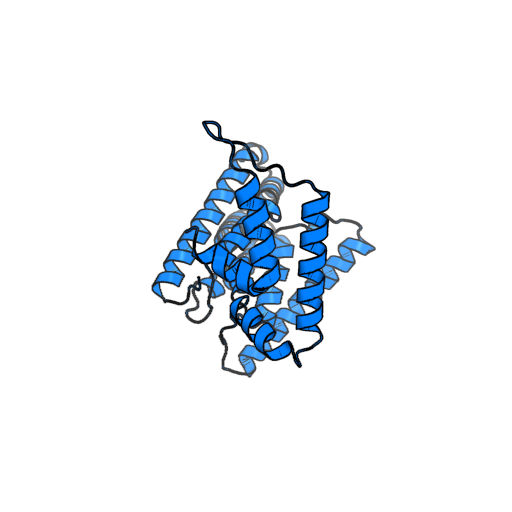 1
ATOM 845 C C . TRP A 1 106 ? 19.260 -1.747 2.288 1.00 95.19 106 TRP A C 1
ATOM 847 O O . TRP A 1 106 ? 20.287 -1.204 1.887 1.00 95.19 106 TRP A O 1
ATOM 857 N N . TYR A 1 107 ? 18.202 -1.965 1.500 1.00 91.56 107 TYR A N 1
ATOM 858 C CA . TYR A 1 107 ? 18.141 -1.580 0.088 1.00 91.56 107 TYR A CA 1
ATOM 859 C C . TYR A 1 107 ? 18.379 -0.075 -0.089 1.00 91.56 107 TYR A C 1
ATOM 861 O O . TYR A 1 107 ? 19.182 0.335 -0.921 1.00 91.56 107 TYR A O 1
ATOM 869 N N . TRP A 1 108 ? 17.760 0.747 0.761 1.00 93.75 108 TRP A N 1
ATOM 870 C CA . TRP A 1 108 ? 17.976 2.189 0.791 1.00 93.75 108 TRP A CA 1
ATOM 871 C C . TRP A 1 108 ? 19.425 2.554 1.079 1.00 93.75 108 TRP A C 1
ATOM 873 O O . TRP A 1 108 ? 20.013 3.311 0.319 1.00 93.75 108 TRP A O 1
ATOM 883 N N . ILE A 1 109 ? 20.026 1.988 2.131 1.00 93.00 109 ILE A N 1
ATOM 884 C CA . ILE A 1 109 ? 21.429 2.248 2.487 1.00 93.00 109 ILE A CA 1
ATOM 885 C C . ILE A 1 109 ? 22.356 1.865 1.328 1.00 93.00 109 ILE A C 1
ATOM 887 O O . ILE A 1 109 ? 23.270 2.619 1.001 1.00 93.00 109 ILE A O 1
ATOM 891 N N . PHE A 1 110 ? 22.113 0.716 0.695 1.00 92.69 110 PHE A N 1
ATOM 892 C CA . PHE A 1 110 ? 22.905 0.238 -0.433 1.00 92.69 110 PHE A CA 1
ATOM 893 C C . PHE A 1 110 ? 22.846 1.209 -1.622 1.00 92.69 110 PHE A C 1
ATOM 895 O O . PHE A 1 110 ? 23.884 1.665 -2.102 1.00 92.69 110 PHE A O 1
ATOM 902 N N . PHE A 1 111 ? 21.650 1.590 -2.066 1.00 88.50 111 PHE A N 1
ATOM 903 C CA . PHE A 1 111 ? 21.500 2.495 -3.207 1.00 88.50 111 PHE A CA 1
ATOM 904 C C . PHE A 1 111 ? 21.949 3.927 -2.897 1.00 88.50 111 PHE A C 1
ATOM 906 O O . PHE A 1 111 ? 22.597 4.559 -3.728 1.00 88.50 111 PHE A O 1
ATOM 913 N N . PHE A 1 112 ? 21.690 4.409 -1.681 1.00 89.19 112 PHE A N 1
ATOM 914 C CA . PHE A 1 112 ? 22.019 5.770 -1.269 1.00 89.19 112 PHE A CA 1
ATOM 915 C C . PHE A 1 112 ? 23.525 5.980 -1.054 1.00 89.19 112 PHE A C 1
ATOM 917 O O . PHE A 1 112 ? 24.072 6.970 -1.529 1.00 89.19 112 PHE A O 1
ATOM 924 N N . PHE A 1 113 ? 24.203 5.071 -0.340 1.00 93.31 113 PHE A N 1
ATOM 925 C CA . PHE A 1 113 ? 25.606 5.261 0.062 1.00 93.31 113 PHE A CA 1
ATOM 926 C C . PHE A 1 113 ? 26.624 4.502 -0.790 1.00 93.31 113 PHE A C 1
ATOM 928 O O . PHE A 1 113 ? 27.790 4.887 -0.807 1.00 93.31 113 PHE A O 1
ATOM 935 N N . ILE A 1 114 ? 26.233 3.401 -1.440 1.00 92.25 114 ILE A N 1
ATOM 936 C CA . ILE A 1 114 ? 27.173 2.562 -2.199 1.00 92.25 114 ILE A CA 1
ATOM 937 C C . ILE A 1 114 ? 27.032 2.857 -3.689 1.00 92.25 114 ILE A C 1
ATOM 939 O O . ILE A 1 114 ? 27.996 3.281 -4.325 1.00 92.25 114 ILE A O 1
ATOM 943 N N . VAL A 1 115 ? 25.832 2.669 -4.241 1.00 91.88 115 VAL A N 1
ATOM 944 C CA . VAL A 1 115 ? 25.596 2.821 -5.688 1.00 91.88 115 VAL A CA 1
ATOM 945 C C . VAL A 1 115 ? 25.480 4.291 -6.103 1.00 91.88 115 VAL A C 1
ATOM 947 O O . VAL A 1 115 ? 25.867 4.626 -7.216 1.00 91.88 115 VAL A O 1
ATOM 950 N N . HIS A 1 116 ? 25.025 5.168 -5.201 1.00 89.75 116 HIS A N 1
ATOM 951 C CA . HIS A 1 116 ? 24.715 6.578 -5.484 1.00 89.75 116 HIS A CA 1
ATOM 952 C C . HIS A 1 116 ? 23.658 6.749 -6.590 1.00 89.75 116 HIS A C 1
ATOM 954 O O . HIS A 1 116 ? 23.682 7.722 -7.342 1.00 89.75 116 HIS A O 1
ATOM 960 N N . ASP A 1 117 ? 22.724 5.800 -6.671 1.00 82.88 117 ASP A N 1
ATOM 961 C CA . ASP A 1 117 ? 21.597 5.822 -7.598 1.00 82.88 117 ASP A CA 1
ATOM 962 C C . ASP A 1 117 ? 20.294 5.935 -6.798 1.00 82.88 117 ASP A C 1
ATOM 964 O O . ASP A 1 117 ? 19.900 5.021 -6.070 1.00 82.88 117 ASP A O 1
ATOM 968 N N . PHE A 1 118 ? 19.655 7.101 -6.881 1.00 79.94 118 PHE A N 1
ATOM 969 C CA . PHE A 1 118 ? 18.485 7.441 -6.070 1.00 79.94 118 PHE A CA 1
ATOM 970 C C . PHE A 1 118 ? 17.161 7.141 -6.770 1.00 79.94 118 PHE A C 1
ATOM 972 O O . PHE A 1 118 ? 16.123 7.132 -6.104 1.00 79.94 118 PHE A O 1
ATOM 979 N N . GLU A 1 119 ? 17.182 6.883 -8.080 1.00 74.75 119 GLU A N 1
ATOM 980 C CA . GLU A 1 119 ? 15.978 6.583 -8.857 1.00 74.75 119 GLU A CA 1
ATOM 981 C C . GLU A 1 119 ? 15.206 5.391 -8.251 1.00 74.75 119 GLU A C 1
ATOM 983 O O . GLU A 1 119 ? 14.013 5.523 -7.973 1.00 74.75 119 GLU A O 1
ATOM 988 N N . PRO A 1 120 ? 15.873 4.286 -7.849 1.00 74.50 120 PRO A N 1
ATOM 989 C CA . PRO A 1 120 ? 15.233 3.150 -7.187 1.00 74.50 120 PRO A CA 1
ATOM 990 C C . PRO A 1 120 ? 14.448 3.440 -5.911 1.00 74.50 120 PRO A C 1
ATOM 992 O O . PRO A 1 120 ? 13.554 2.674 -5.544 1.00 74.50 120 PRO A O 1
ATOM 995 N N . LEU A 1 121 ? 14.777 4.532 -5.224 1.00 73.94 121 LEU A N 1
ATOM 996 C CA . LEU A 1 121 ? 14.247 4.862 -3.903 1.00 73.94 121 LEU A CA 1
ATOM 997 C C . LEU A 1 121 ? 12.993 5.732 -3.971 1.00 73.94 121 LEU A C 1
ATOM 999 O O . LEU A 1 121 ? 12.242 5.796 -2.996 1.00 73.94 121 LEU A O 1
ATOM 1003 N N . VAL A 1 122 ? 12.753 6.385 -5.108 1.00 71.19 122 VAL A N 1
ATOM 1004 C CA . VAL A 1 122 ? 11.559 7.211 -5.336 1.00 71.19 122 VAL A CA 1
ATOM 1005 C C . VAL A 1 122 ? 10.414 6.422 -5.966 1.00 71.19 122 VAL A C 1
ATOM 1007 O O . VAL A 1 122 ? 9.297 6.924 -6.068 1.00 71.19 122 VAL A O 1
ATOM 1010 N N . TYR A 1 123 ? 10.659 5.164 -6.329 1.00 78.12 123 TYR A N 1
ATOM 1011 C CA . TYR A 1 123 ? 9.665 4.354 -7.007 1.00 78.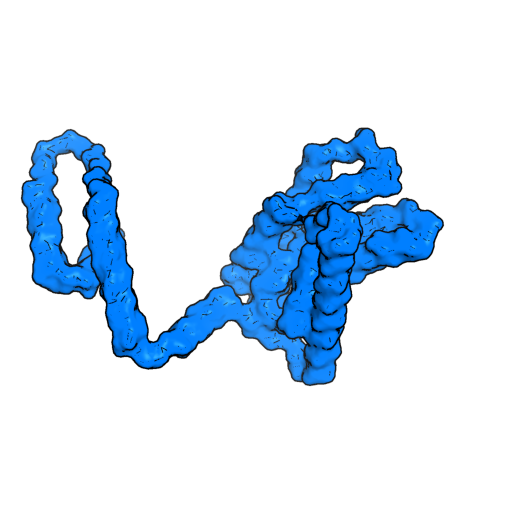12 123 TYR A CA 1
ATOM 1012 C C . TYR A 1 123 ? 8.452 4.038 -6.143 1.00 78.12 123 TYR A C 1
ATOM 1014 O O . TYR A 1 123 ? 8.539 3.660 -4.968 1.00 78.12 123 TYR A O 1
ATOM 1022 N N . THR A 1 124 ? 7.293 4.074 -6.801 1.00 82.62 124 THR A N 1
ATOM 1023 C CA . THR A 1 124 ? 5.997 3.733 -6.200 1.00 82.62 124 THR A CA 1
ATOM 1024 C C . THR A 1 124 ? 6.010 2.347 -5.561 1.00 82.62 124 THR A C 1
ATOM 1026 O O . THR A 1 124 ? 5.413 2.150 -4.498 1.00 82.62 124 THR A O 1
ATOM 1029 N N . THR A 1 125 ? 6.732 1.394 -6.157 1.00 86.44 125 THR A N 1
ATOM 1030 C CA . THR A 1 125 ? 6.914 0.043 -5.614 1.00 86.44 125 THR A CA 1
ATOM 1031 C C . THR A 1 125 ? 7.630 0.080 -4.265 1.00 86.44 125 THR A C 1
ATOM 1033 O O . THR A 1 125 ? 7.123 -0.473 -3.289 1.00 86.44 125 THR A O 1
ATOM 1036 N N . TYR A 1 126 ? 8.758 0.788 -4.175 1.00 88.19 126 TYR A N 1
ATOM 1037 C CA . TYR A 1 126 ? 9.558 0.887 -2.955 1.00 88.19 126 TYR A CA 1
ATOM 1038 C C . TYR A 1 126 ? 8.776 1.564 -1.818 1.00 88.19 126 TYR A C 1
ATOM 1040 O O . TYR A 1 126 ? 8.646 1.011 -0.723 1.00 88.19 126 TYR A O 1
ATOM 1048 N N . ILE A 1 127 ? 8.154 2.712 -2.095 1.00 89.25 127 ILE A N 1
ATOM 1049 C CA . ILE A 1 127 ? 7.387 3.457 -1.086 1.00 89.25 127 ILE A CA 1
ATOM 1050 C C . ILE A 1 127 ? 6.141 2.675 -0.647 1.00 89.25 127 ILE A C 1
ATOM 1052 O O . ILE A 1 127 ? 5.821 2.622 0.542 1.00 89.25 127 ILE A O 1
ATOM 1056 N N . THR A 1 128 ? 5.458 1.994 -1.569 1.00 91.44 128 THR A N 1
ATOM 1057 C CA . THR A 1 128 ? 4.308 1.152 -1.210 1.00 91.44 128 THR A CA 1
ATOM 1058 C C . THR A 1 128 ? 4.729 -0.051 -0.364 1.00 91.44 128 THR A C 1
ATOM 1060 O O . THR A 1 128 ? 4.017 -0.403 0.576 1.00 91.44 128 THR A O 1
ATOM 1063 N N . LEU A 1 129 ? 5.891 -0.659 -0.622 1.00 94.06 129 LEU A N 1
ATOM 1064 C CA . LEU A 1 129 ? 6.425 -1.721 0.235 1.00 94.06 129 LEU A CA 1
ATOM 1065 C C . LEU A 1 129 ? 6.709 -1.211 1.654 1.00 94.06 129 LEU A C 1
ATOM 1067 O O . LEU A 1 129 ? 6.380 -1.913 2.610 1.00 94.06 129 LEU A O 1
ATOM 1071 N N . ILE A 1 130 ? 7.215 0.021 1.814 1.00 94.62 130 ILE A N 1
ATOM 1072 C CA . ILE A 1 130 ? 7.364 0.658 3.136 1.00 94.62 130 ILE A CA 1
ATOM 1073 C C . ILE A 1 130 ? 5.999 0.790 3.821 1.00 94.62 130 ILE A C 1
ATOM 1075 O O . ILE A 1 130 ? 5.848 0.391 4.978 1.00 94.62 130 ILE A O 1
ATOM 1079 N N . LEU A 1 131 ? 4.990 1.309 3.117 1.00 95.00 131 LEU A N 1
ATOM 1080 C CA . LEU A 1 131 ? 3.635 1.473 3.654 1.00 95.00 131 LEU A CA 1
ATOM 1081 C C . LEU A 1 131 ? 3.008 0.133 4.070 1.00 95.00 131 LEU A C 1
ATOM 1083 O O . LEU A 1 131 ? 2.431 0.028 5.158 1.00 95.00 131 LEU A O 1
ATOM 1087 N N . ILE A 1 132 ? 3.180 -0.912 3.256 1.00 96.31 132 ILE A N 1
ATOM 1088 C CA . ILE A 1 132 ? 2.784 -2.284 3.592 1.00 96.31 132 ILE A CA 1
ATOM 1089 C C . ILE A 1 132 ? 3.513 -2.744 4.858 1.00 96.31 132 ILE A C 1
ATOM 1091 O O . ILE A 1 132 ? 2.869 -3.225 5.790 1.00 96.31 132 ILE A O 1
ATOM 1095 N N . SER A 1 133 ? 4.827 -2.540 4.939 1.00 97.25 133 SER A N 1
ATOM 1096 C CA . SER A 1 133 ? 5.635 -2.899 6.106 1.00 97.25 133 SER A CA 1
ATOM 1097 C C . SER A 1 133 ? 5.117 -2.261 7.392 1.00 97.25 133 SER A C 1
ATOM 1099 O O . SER A 1 133 ? 4.872 -2.953 8.381 1.00 97.25 133 SER A O 1
ATOM 1101 N N . LEU A 1 134 ? 4.888 -0.946 7.372 1.00 96.88 134 LEU A N 1
ATOM 1102 C CA . LEU A 1 134 ? 4.372 -0.194 8.516 1.00 96.88 134 LEU A CA 1
ATOM 1103 C C . LEU A 1 134 ? 2.957 -0.641 8.898 1.00 96.88 134 LEU A C 1
ATOM 1105 O O . LEU A 1 134 ? 2.629 -0.731 10.087 1.00 96.88 134 LEU A O 1
ATOM 1109 N N . THR A 1 135 ? 2.131 -0.971 7.906 1.00 96.19 135 THR A N 1
ATOM 1110 C CA . THR A 1 135 ? 0.783 -1.510 8.112 1.00 96.19 135 THR A CA 1
ATOM 1111 C C . THR A 1 135 ? 0.822 -2.878 8.803 1.00 96.19 135 THR A C 1
ATOM 1113 O O . THR A 1 135 ? 0.071 -3.109 9.756 1.00 96.19 135 THR A O 1
ATOM 1116 N N . LEU A 1 136 ? 1.737 -3.763 8.392 1.00 96.31 136 LEU A N 1
ATOM 1117 C CA . LEU A 1 136 ? 1.951 -5.077 9.007 1.00 96.31 136 LEU A CA 1
ATOM 1118 C C . LEU A 1 136 ? 2.510 -4.962 10.434 1.00 96.31 136 LEU A C 1
ATOM 1120 O O . LEU A 1 136 ? 2.015 -5.631 11.340 1.00 96.31 136 LEU A O 1
ATOM 1124 N N . ILE A 1 137 ? 3.470 -4.064 10.684 1.00 95.88 137 ILE A N 1
ATOM 1125 C CA . ILE A 1 137 ? 4.011 -3.800 12.034 1.00 95.88 137 ILE A CA 1
ATOM 1126 C C . ILE A 1 137 ? 2.896 -3.361 12.996 1.00 95.88 137 ILE A C 1
ATOM 1128 O O . ILE A 1 137 ? 2.816 -3.835 14.140 1.00 95.88 137 ILE A O 1
ATOM 1132 N N . ASN A 1 138 ? 1.996 -2.501 12.507 1.00 93.75 138 ASN A N 1
ATOM 1133 C CA . ASN A 1 138 ? 0.799 -2.058 13.222 1.00 93.75 138 ASN A CA 1
ATOM 1134 C C . ASN A 1 138 ? -0.339 -3.088 13.208 1.00 93.75 138 ASN A C 1
ATOM 1136 O O . ASN A 1 138 ? -1.400 -2.815 13.761 1.00 93.75 138 ASN A O 1
ATOM 1140 N N . LYS A 1 139 ? -0.146 -4.273 12.616 1.00 93.44 139 LYS A N 1
ATOM 1141 C CA . LYS A 1 139 ? -1.129 -5.368 12.557 1.00 93.44 139 LYS A CA 1
ATOM 1142 C C . LYS A 1 139 ? -2.482 -4.917 11.996 1.00 93.44 139 LYS A C 1
ATOM 1144 O O . LYS A 1 139 ? -3.531 -5.366 12.465 1.00 93.44 139 LYS A O 1
ATOM 1149 N N . PHE A 1 140 ? -2.451 -4.009 11.021 1.00 94.06 140 PHE A N 1
ATOM 1150 C CA . PHE A 1 140 ? -3.633 -3.391 10.416 1.00 94.06 140 PHE A CA 1
ATOM 1151 C C . PHE A 1 140 ? -4.491 -2.557 11.386 1.00 94.06 140 PHE A C 1
ATOM 1153 O O . PHE A 1 140 ? -5.654 -2.284 11.097 1.00 94.06 140 PHE A O 1
ATOM 1160 N N . GLU A 1 141 ? -3.966 -2.150 12.546 1.00 92.62 141 GLU A N 1
ATOM 1161 C CA . GLU A 1 141 ? -4.746 -1.399 13.539 1.00 92.62 141 GLU A CA 1
ATOM 1162 C C . GLU A 1 141 ? -4.898 0.082 13.168 1.00 92.62 141 GLU A C 1
ATOM 1164 O O . GLU A 1 141 ? -5.915 0.678 13.507 1.00 92.62 141 GLU A O 1
ATOM 1169 N N . SER A 1 142 ? -3.928 0.669 12.457 1.00 92.88 142 SER A N 1
ATOM 1170 C CA . SER A 1 142 ? -3.940 2.086 12.060 1.00 92.88 142 SER A CA 1
ATOM 1171 C C . SER A 1 142 ? -4.862 2.335 10.867 1.00 92.88 142 SER A C 1
ATOM 1173 O O . SER A 1 142 ? -4.567 1.942 9.737 1.00 92.88 142 SER A O 1
ATOM 1175 N N . VAL A 1 143 ? -5.961 3.055 11.104 1.00 92.12 143 VAL A N 1
ATOM 1176 C CA . VAL A 1 143 ? -6.907 3.451 10.050 1.00 92.12 143 VAL A CA 1
ATOM 1177 C C . VAL A 1 143 ? -6.242 4.342 8.994 1.00 92.12 143 VAL A C 1
ATOM 1179 O O . VAL A 1 143 ? -6.570 4.221 7.813 1.00 92.12 143 VAL A O 1
ATOM 1182 N N . LEU A 1 144 ? -5.288 5.193 9.387 1.00 93.44 144 LEU A N 1
ATOM 1183 C CA . LEU A 1 144 ? -4.505 6.030 8.473 1.00 93.44 144 LEU A CA 1
ATOM 1184 C C . LEU A 1 14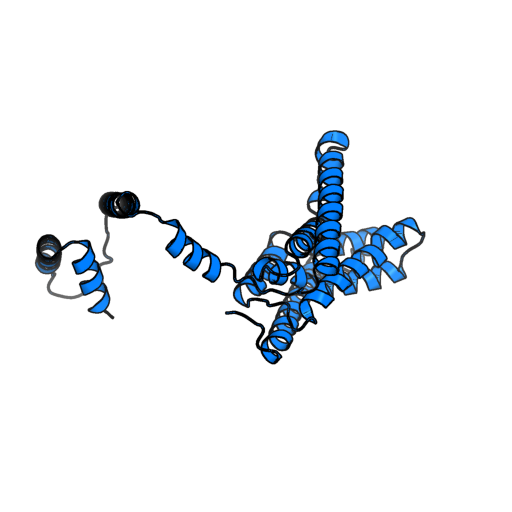4 ? -3.669 5.172 7.519 1.00 93.44 144 LEU A C 1
ATOM 1186 O O . LEU A 1 144 ? -3.843 5.265 6.304 1.00 93.44 144 LEU A O 1
ATOM 1190 N N . LEU A 1 145 ? -2.810 4.304 8.068 1.00 94.12 145 LEU A N 1
ATOM 1191 C CA . LEU A 1 145 ? -1.914 3.466 7.269 1.00 94.12 145 LEU A CA 1
ATOM 1192 C C . LEU A 1 145 ? -2.696 2.529 6.355 1.00 94.12 145 LEU A C 1
ATOM 1194 O O . LEU A 1 145 ? -2.380 2.435 5.172 1.00 94.12 145 LEU A O 1
ATOM 1198 N N . ASN A 1 146 ? -3.764 1.907 6.859 1.00 94.81 146 ASN A N 1
ATOM 1199 C CA . ASN A 1 146 ? -4.623 1.057 6.040 1.00 94.81 146 ASN A CA 1
ATOM 1200 C C . ASN A 1 146 ? -5.227 1.836 4.859 1.00 94.81 146 ASN A C 1
ATOM 1202 O O . ASN A 1 146 ? -5.277 1.321 3.744 1.00 94.81 146 ASN A O 1
ATOM 1206 N N . SER A 1 147 ? -5.686 3.072 5.100 1.00 94.31 147 SER A N 1
ATOM 1207 C CA . SER A 1 147 ? -6.349 3.893 4.078 1.00 94.31 147 SER A CA 1
ATOM 1208 C C . SER A 1 147 ? -5.384 4.325 2.988 1.00 94.31 147 SER A C 1
ATOM 1210 O O . SER A 1 147 ? -5.735 4.220 1.823 1.00 94.31 147 SER A O 1
ATOM 1212 N N . ILE A 1 148 ? -4.169 4.747 3.342 1.00 93.62 148 ILE A N 1
ATOM 1213 C CA . ILE A 1 148 ? -3.165 5.149 2.350 1.00 93.62 148 ILE A CA 1
ATOM 1214 C C . ILE A 1 148 ? -2.652 3.921 1.588 1.00 93.62 148 ILE A C 1
ATOM 1216 O O . ILE A 1 148 ? -2.619 3.924 0.362 1.00 93.62 148 ILE A O 1
ATOM 1220 N N . THR A 1 149 ? -2.318 2.842 2.302 1.00 94.19 149 THR A N 1
ATOM 1221 C CA . THR A 1 149 ? -1.674 1.654 1.720 1.00 94.19 149 THR A CA 1
ATOM 1222 C C . THR A 1 149 ? -2.520 0.987 0.642 1.00 94.19 149 THR A C 1
ATOM 1224 O O . THR A 1 149 ? -1.959 0.424 -0.285 1.00 94.19 149 THR A O 1
ATOM 1227 N N . CYS A 1 150 ? -3.852 1.019 0.727 1.00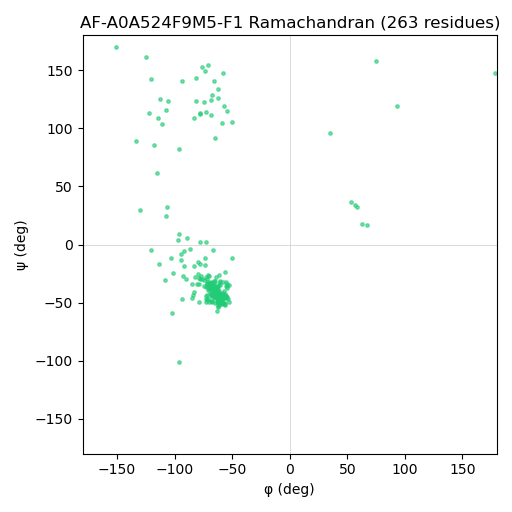 93.00 150 CYS A N 1
ATOM 1228 C CA . CYS A 1 150 ? -4.712 0.263 -0.189 1.00 93.00 150 CYS A CA 1
ATOM 1229 C C . CYS A 1 150 ? -5.070 0.967 -1.511 1.00 93.00 150 CYS A C 1
ATOM 1231 O O . CYS A 1 150 ? -5.716 0.360 -2.363 1.00 93.00 150 CYS A O 1
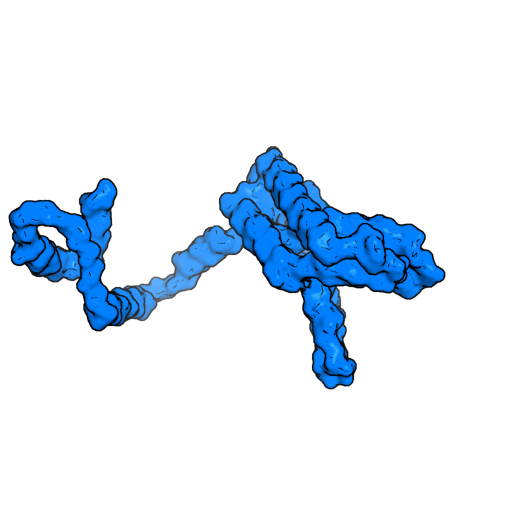ATOM 1233 N N . ILE A 1 151 ? -4.663 2.222 -1.706 1.00 91.56 151 ILE A N 1
ATOM 1234 C CA . ILE A 1 151 ? -5.135 3.059 -2.824 1.00 91.56 151 ILE A CA 1
ATOM 1235 C C . ILE A 1 151 ? -4.562 2.652 -4.179 1.00 91.56 151 ILE A C 1
ATOM 1237 O O . ILE A 1 151 ? -5.214 2.831 -5.202 1.00 91.56 151 ILE A O 1
ATOM 1241 N N . SER A 1 152 ? -3.372 2.067 -4.203 1.00 89.38 152 SER A N 1
ATOM 1242 C CA . SER A 1 152 ? -2.706 1.659 -5.440 1.00 89.38 152 SER A CA 1
ATOM 1243 C C . SER A 1 152 ? -3.056 0.237 -5.893 1.00 89.38 152 SER A C 1
ATOM 1245 O O . SER A 1 152 ? -2.507 -0.225 -6.891 1.00 89.38 152 SER A O 1
ATOM 1247 N N . VAL A 1 153 ? -3.998 -0.450 -5.224 1.00 91.62 153 VAL A N 1
ATOM 1248 C CA . VAL A 1 153 ? -4.294 -1.876 -5.476 1.00 91.62 153 VAL A CA 1
ATOM 1249 C C . VAL A 1 153 ? -4.585 -2.192 -6.936 1.00 91.62 153 VAL A C 1
ATOM 1251 O O . VAL A 1 153 ? -4.015 -3.132 -7.480 1.00 91.62 153 VAL A O 1
ATOM 1254 N N . TYR A 1 154 ? -5.432 -1.403 -7.600 1.00 87.62 154 TYR A N 1
ATOM 1255 C CA . TYR A 1 154 ? -5.801 -1.678 -8.986 1.00 87.62 154 TYR A CA 1
ATOM 1256 C C . TYR A 1 154 ? -4.639 -1.392 -9.939 1.00 87.62 154 TYR A C 1
ATOM 1258 O O . TYR A 1 154 ? -4.474 -2.122 -10.912 1.00 87.62 154 TYR A O 1
ATOM 1266 N N . GLY A 1 155 ? -3.798 -0.401 -9.629 1.00 85.56 155 GLY A N 1
ATOM 1267 C CA . GLY A 1 155 ? -2.562 -0.149 -10.368 1.00 85.56 155 GLY A CA 1
ATOM 1268 C C . GLY A 1 155 ? -1.632 -1.359 -10.311 1.00 85.56 155 GLY A C 1
ATOM 1269 O O . GLY A 1 155 ? -1.248 -1.886 -11.351 1.00 85.56 155 GLY A O 1
ATOM 1270 N N . PHE A 1 156 ? -1.368 -1.881 -9.110 1.00 88.62 156 PHE A N 1
ATOM 1271 C CA . PHE A 1 156 ? -0.523 -3.064 -8.929 1.00 88.62 156 PHE A CA 1
ATOM 1272 C C . PHE A 1 156 ? -1.093 -4.331 -9.585 1.00 88.62 156 PHE A C 1
ATOM 1274 O O . PHE A 1 156 ? -0.325 -5.113 -10.143 1.00 88.62 156 PHE A O 1
ATOM 1281 N N . ILE A 1 157 ? -2.419 -4.525 -9.580 1.00 89.56 157 ILE A N 1
ATOM 1282 C CA . ILE A 1 157 ? -3.069 -5.630 -10.312 1.00 89.56 157 ILE A CA 1
ATOM 1283 C C . ILE A 1 157 ? -2.799 -5.510 -11.814 1.00 89.56 157 ILE A C 1
ATOM 1285 O O . ILE A 1 157 ? -2.363 -6.477 -12.436 1.00 89.56 157 ILE A O 1
ATOM 1289 N N . MET A 1 158 ? -3.040 -4.333 -12.396 1.00 85.06 158 MET A N 1
ATOM 1290 C CA . MET A 1 158 ? -2.862 -4.111 -13.833 1.00 85.06 158 MET A CA 1
ATOM 1291 C C . MET A 1 158 ? -1.400 -4.268 -14.252 1.00 85.06 158 MET A C 1
ATOM 1293 O O . MET A 1 158 ? -1.122 -4.967 -15.224 1.00 85.06 158 MET A O 1
ATOM 1297 N N . VAL A 1 159 ? -0.468 -3.689 -13.486 1.00 82.25 159 VAL A N 1
ATOM 1298 C CA . VAL A 1 159 ? 0.977 -3.830 -13.716 1.00 82.25 159 VAL A CA 1
ATOM 1299 C C . VAL A 1 159 ? 1.393 -5.299 -13.633 1.00 82.25 159 VAL A C 1
ATOM 1301 O O . VAL A 1 159 ? 2.091 -5.782 -14.517 1.00 82.25 159 VAL A O 1
ATOM 1304 N N . SER A 1 160 ? 0.922 -6.042 -12.626 1.00 88.69 160 SER A N 1
ATOM 1305 C CA . SER A 1 160 ? 1.230 -7.469 -12.478 1.00 88.69 160 SER A CA 1
ATOM 1306 C C . SER A 1 160 ? 0.749 -8.296 -13.678 1.00 88.69 160 SER A C 1
ATOM 1308 O O . SER A 1 160 ? 1.528 -9.072 -14.233 1.00 88.69 160 SER A O 1
ATOM 1310 N N . ILE A 1 161 ? -0.501 -8.094 -14.122 1.00 88.12 161 ILE A N 1
ATOM 1311 C CA . ILE A 1 161 ? -1.074 -8.794 -15.284 1.00 88.12 161 ILE A CA 1
ATOM 1312 C C . ILE A 1 161 ? -0.298 -8.459 -16.555 1.00 88.12 161 ILE A C 1
ATOM 1314 O O . ILE A 1 161 ? 0.037 -9.359 -17.321 1.00 88.12 161 ILE A O 1
ATOM 1318 N N . TRP A 1 162 ? -0.001 -7.181 -16.781 1.00 82.50 162 TRP A N 1
ATOM 1319 C CA . TRP A 1 162 ? 0.708 -6.760 -17.981 1.00 82.50 162 TRP A CA 1
ATOM 1320 C C . TRP A 1 162 ? 2.130 -7.315 -18.019 1.00 82.50 162 TRP A C 1
ATOM 1322 O O . TRP A 1 162 ? 2.505 -7.961 -18.997 1.00 82.50 162 TRP A O 1
ATOM 1332 N N . LEU A 1 163 ? 2.893 -7.143 -16.933 1.00 82.12 163 LEU A N 1
ATOM 1333 C CA . LEU A 1 163 ? 4.252 -7.671 -16.827 1.00 82.12 163 LEU A CA 1
ATOM 1334 C C . LEU A 1 163 ? 4.276 -9.187 -17.068 1.00 82.12 163 LEU A C 1
ATOM 1336 O O . LEU A 1 163 ? 5.198 -9.689 -17.703 1.00 82.12 163 LEU A O 1
ATOM 1340 N N . ALA A 1 164 ? 3.246 -9.926 -16.634 1.00 86.06 164 ALA A N 1
ATOM 1341 C CA . ALA A 1 164 ? 3.188 -11.377 -16.815 1.00 86.06 164 ALA A CA 1
ATOM 1342 C C . ALA A 1 164 ? 3.185 -11.800 -18.293 1.00 86.06 164 ALA A C 1
ATOM 1344 O O . ALA A 1 164 ? 3.638 -12.897 -18.609 1.00 86.06 164 ALA A O 1
ATOM 1345 N N . THR A 1 165 ? 2.714 -10.937 -19.197 1.00 84.44 165 THR A N 1
ATOM 1346 C CA . THR A 1 165 ? 2.670 -11.225 -20.639 1.00 84.44 165 THR A CA 1
ATOM 1347 C C . THR A 1 165 ? 4.010 -11.029 -21.352 1.00 84.44 165 THR A C 1
ATOM 1349 O O . THR A 1 165 ? 4.176 -11.517 -22.467 1.00 84.44 165 THR A O 1
ATOM 1352 N N . ILE A 1 166 ? 4.968 -10.344 -20.720 1.00 80.31 166 ILE A N 1
ATOM 1353 C CA . ILE A 1 166 ? 6.223 -9.901 -21.355 1.00 80.31 166 ILE A CA 1
ATOM 1354 C C . ILE A 1 166 ? 7.487 -10.462 -20.691 1.00 80.31 166 ILE A C 1
ATOM 1356 O O . ILE A 1 166 ? 8.593 -10.218 -21.173 1.00 80.31 166 ILE A O 1
ATOM 1360 N N . VAL A 1 167 ? 7.342 -11.187 -19.581 1.00 81.88 167 VAL A N 1
ATOM 1361 C CA . VAL A 1 167 ? 8.453 -11.781 -18.829 1.00 81.88 167 VAL A CA 1
ATOM 1362 C C . VAL A 1 167 ? 9.209 -12.803 -19.672 1.00 81.88 167 VAL A C 1
ATOM 1364 O O . VAL A 1 167 ? 8.611 -13.671 -20.305 1.00 81.88 167 VAL A O 1
ATOM 1367 N N . LYS A 1 168 ? 10.543 -12.719 -19.637 1.00 83.38 168 LYS A N 1
ATOM 1368 C CA . LYS A 1 168 ? 11.444 -13.565 -20.438 1.00 83.38 168 LYS A CA 1
ATOM 1369 C C . LYS A 1 168 ? 12.286 -14.523 -19.596 1.00 83.38 168 LYS A C 1
ATOM 1371 O O . LYS A 1 168 ? 12.826 -15.484 -20.137 1.00 83.38 168 LYS A O 1
ATOM 1376 N N . ASP A 1 169 ? 12.390 -14.289 -18.291 1.00 85.75 169 ASP A N 1
ATOM 1377 C CA . ASP A 1 169 ? 13.225 -15.070 -17.381 1.00 85.75 169 ASP A CA 1
ATOM 1378 C C . ASP A 1 169 ? 12.659 -15.096 -15.950 1.00 85.75 169 ASP A C 1
ATOM 1380 O O . ASP A 1 169 ? 11.722 -14.381 -15.597 1.00 85.75 169 ASP A O 1
ATOM 1384 N N . VAL A 1 170 ? 13.230 -15.954 -15.103 1.00 84.88 170 VAL A N 1
ATOM 1385 C CA . VAL A 1 170 ? 12.761 -16.153 -13.722 1.00 84.88 170 VAL A CA 1
ATOM 1386 C C . VAL A 1 170 ? 13.020 -14.924 -12.839 1.00 84.88 170 VAL A C 1
ATOM 1388 O O . VAL A 1 170 ? 12.226 -14.641 -11.943 1.00 84.88 170 VAL A O 1
ATOM 1391 N N . GLY A 1 171 ? 14.099 -14.175 -13.080 1.00 80.44 171 GLY A N 1
ATOM 1392 C CA . GLY A 1 171 ? 14.417 -12.967 -12.319 1.00 80.44 171 GLY A CA 1
ATOM 1393 C C . GLY A 1 171 ? 13.395 -11.862 -12.575 1.00 80.44 171 GLY A C 1
ATOM 1394 O O . GLY A 1 171 ? 12.828 -11.314 -11.626 1.00 80.44 171 GLY A O 1
ATOM 1395 N N . THR A 1 172 ? 13.085 -11.604 -13.848 1.00 80.62 172 THR A N 1
ATOM 1396 C CA . THR A 1 172 ? 12.044 -10.641 -14.246 1.00 80.62 172 THR A CA 1
ATOM 1397 C C . THR A 1 172 ? 10.644 -11.087 -13.818 1.00 80.62 172 THR A C 1
ATOM 1399 O O . THR A 1 172 ? 9.829 -10.249 -13.429 1.00 80.62 172 THR A O 1
ATOM 1402 N N . LEU A 1 173 ? 10.373 -12.398 -13.756 1.00 83.75 173 LEU A N 1
ATOM 1403 C CA . LEU A 1 173 ? 9.126 -12.934 -13.195 1.00 83.75 173 LEU A CA 1
ATOM 1404 C C . LEU A 1 173 ? 8.942 -12.574 -11.712 1.00 83.75 173 LEU A C 1
ATOM 1406 O O . LEU A 1 173 ? 7.853 -12.177 -11.287 1.00 83.75 173 LEU A O 1
ATOM 1410 N N . ILE A 1 174 ? 10.000 -12.741 -10.916 1.00 84.81 174 ILE A N 1
ATOM 1411 C CA . ILE A 1 174 ? 9.956 -12.519 -9.467 1.00 84.81 174 ILE A CA 1
ATOM 1412 C C . ILE A 1 174 ? 9.888 -11.021 -9.157 1.00 84.81 174 ILE A C 1
ATOM 1414 O O . ILE A 1 174 ? 9.021 -10.598 -8.391 1.00 84.81 174 ILE A O 1
ATOM 1418 N N . GLY A 1 175 ? 10.773 -10.223 -9.764 1.00 78.19 175 GLY A N 1
ATOM 1419 C CA . GLY A 1 175 ? 10.851 -8.776 -9.537 1.00 78.19 175 GLY A CA 1
ATOM 1420 C C . GLY A 1 175 ? 9.687 -7.986 -10.140 1.00 78.19 175 GLY A C 1
ATOM 1421 O O . GLY A 1 175 ? 9.333 -6.925 -9.628 1.00 78.19 175 GLY A O 1
ATOM 1422 N N . GLY A 1 176 ? 9.063 -8.513 -11.194 1.00 82.88 176 GLY A N 1
ATOM 1423 C CA . GLY A 1 176 ? 7.925 -7.898 -11.863 1.00 82.88 176 GLY A CA 1
ATOM 1424 C C . GLY A 1 176 ? 6.590 -8.463 -11.367 1.00 82.88 176 GLY A C 1
ATOM 1425 O O . GLY A 1 176 ? 6.116 -8.056 -10.300 1.00 82.88 176 GLY A O 1
ATOM 1426 N N . PRO A 1 177 ? 5.948 -9.385 -12.108 1.00 87.62 177 PRO A N 1
ATOM 1427 C CA . PRO A 1 177 ? 4.576 -9.815 -11.842 1.00 87.62 177 PRO A CA 1
ATOM 1428 C C . PRO A 1 177 ? 4.327 -10.316 -10.426 1.00 87.62 177 PRO A C 1
ATOM 1430 O O . PRO A 1 177 ? 3.319 -9.940 -9.826 1.00 87.62 177 PRO A O 1
ATOM 1433 N N . ILE A 1 178 ? 5.224 -11.151 -9.891 1.00 91.00 178 ILE A N 1
ATOM 1434 C CA . ILE A 1 178 ? 5.028 -11.780 -8.581 1.00 91.00 178 ILE A CA 1
ATOM 1435 C C . ILE A 1 178 ? 5.073 -10.724 -7.481 1.00 91.00 178 ILE A C 1
ATOM 1437 O O . ILE A 1 178 ? 4.152 -10.668 -6.668 1.00 91.00 178 ILE A O 1
ATOM 1441 N N . LEU A 1 179 ? 6.092 -9.860 -7.468 1.00 90.88 179 LEU A N 1
ATOM 1442 C CA . LEU A 1 179 ? 6.207 -8.799 -6.468 1.00 90.88 179 LEU A CA 1
ATOM 1443 C C . LEU A 1 179 ? 4.973 -7.885 -6.471 1.00 90.88 179 LEU A C 1
ATOM 1445 O O . LEU A 1 179 ? 4.338 -7.701 -5.431 1.00 90.88 179 LEU A O 1
ATOM 1449 N N . HIS A 1 180 ? 4.588 -7.373 -7.643 1.00 91.12 180 HIS A N 1
ATOM 1450 C CA . HIS A 1 180 ? 3.435 -6.477 -7.779 1.00 91.12 180 HIS A CA 1
ATOM 1451 C C . HIS A 1 180 ? 2.122 -7.196 -7.426 1.00 91.12 180 HIS A C 1
ATOM 1453 O O . HIS A 1 180 ? 1.255 -6.621 -6.767 1.00 91.12 180 HIS A O 1
ATOM 1459 N N . GLY A 1 181 ? 1.998 -8.480 -7.774 1.00 93.31 181 GLY A N 1
ATOM 1460 C CA . GLY A 1 181 ? 0.855 -9.319 -7.417 1.00 93.31 181 GLY A CA 1
ATOM 1461 C C . GLY A 1 181 ? 0.740 -9.563 -5.910 1.00 93.31 181 GLY A C 1
ATOM 1462 O O . GLY A 1 181 ? -0.355 -9.480 -5.354 1.00 93.31 181 GLY A O 1
ATOM 1463 N N . VAL A 1 182 ? 1.858 -9.795 -5.216 1.00 94.94 182 VAL A N 1
ATOM 1464 C CA . VAL A 1 182 ? 1.888 -9.926 -3.750 1.00 94.94 182 VAL A CA 1
ATOM 1465 C C . VAL A 1 182 ? 1.475 -8.613 -3.084 1.00 94.94 182 VAL A C 1
ATOM 1467 O O . VAL A 1 182 ? 0.655 -8.628 -2.164 1.00 94.94 182 VAL A O 1
ATOM 1470 N N . MET A 1 183 ? 1.978 -7.474 -3.569 1.00 94.62 183 MET A N 1
ATOM 1471 C CA . MET A 1 183 ? 1.587 -6.152 -3.066 1.00 94.62 183 MET A CA 1
ATOM 1472 C C . MET A 1 183 ? 0.087 -5.907 -3.239 1.00 94.62 183 MET A C 1
ATOM 1474 O O . MET A 1 183 ? -0.601 -5.595 -2.262 1.00 94.62 183 MET A O 1
ATOM 1478 N N . ALA A 1 184 ? -0.436 -6.143 -4.445 1.00 94.44 184 ALA A N 1
ATOM 1479 C CA . ALA A 1 184 ? -1.864 -6.080 -4.728 1.00 94.44 184 ALA A CA 1
ATOM 1480 C C . ALA A 1 184 ? -2.668 -7.013 -3.813 1.00 94.44 184 ALA A C 1
ATOM 1482 O O . ALA A 1 184 ? -3.700 -6.613 -3.279 1.00 94.44 184 ALA A O 1
ATOM 1483 N N . GLY A 1 185 ? -2.189 -8.236 -3.574 1.00 96.69 185 GLY A N 1
ATOM 1484 C CA . GLY A 1 185 ? -2.830 -9.199 -2.681 1.00 96.69 185 GLY A CA 1
ATOM 1485 C C . GLY A 1 185 ? -2.957 -8.685 -1.246 1.00 96.69 185 GLY A C 1
ATOM 1486 O O . GLY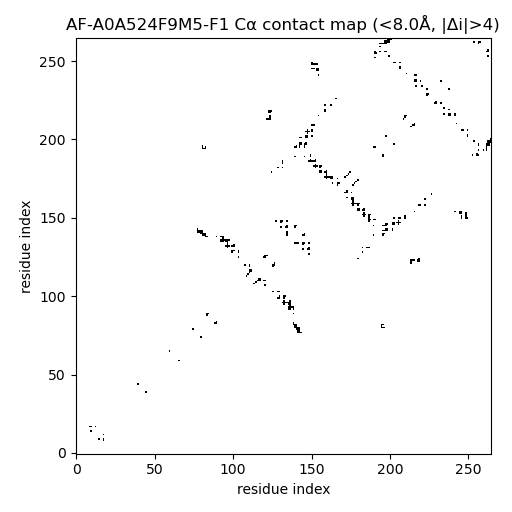 A 1 185 ? -4.036 -8.765 -0.652 1.00 96.69 185 GLY A O 1
ATOM 1487 N N . VAL A 1 186 ? -1.894 -8.091 -0.694 1.00 96.25 186 VAL A N 1
ATOM 1488 C CA . VAL A 1 186 ? -1.923 -7.491 0.652 1.00 96.25 186 VAL A CA 1
ATOM 1489 C C . VAL A 1 186 ? -2.875 -6.293 0.706 1.00 96.25 186 VAL A C 1
ATOM 1491 O O . VAL A 1 186 ? -3.667 -6.166 1.642 1.00 96.25 186 VAL A O 1
ATOM 1494 N N . GLN A 1 187 ? -2.853 -5.427 -0.304 1.00 95.81 187 GLN A N 1
ATOM 1495 C CA . GLN A 1 187 ? -3.753 -4.274 -0.375 1.00 95.81 187 GLN A CA 1
ATOM 1496 C C . GLN A 1 187 ? -5.217 -4.700 -0.526 1.00 95.81 187 GLN A C 1
ATOM 1498 O O . GLN A 1 187 ? -6.102 -4.158 0.138 1.00 95.81 187 GLN A O 1
ATOM 1503 N N . LEU A 1 188 ? -5.485 -5.725 -1.333 1.00 95.56 188 LEU A N 1
ATOM 1504 C CA . LEU A 1 188 ? -6.817 -6.289 -1.497 1.00 95.56 188 LEU A CA 1
ATOM 1505 C C . LEU A 1 188 ? -7.305 -6.937 -0.197 1.00 95.56 188 LEU A C 1
ATOM 1507 O O . LEU A 1 188 ? -8.469 -6.770 0.165 1.00 95.56 188 LEU A O 1
ATOM 1511 N N . PHE A 1 189 ? -6.420 -7.598 0.556 1.00 95.00 189 PHE A N 1
ATOM 1512 C CA . PHE A 1 189 ? -6.732 -8.088 1.897 1.00 95.00 189 PHE A CA 1
ATOM 1513 C C . PHE A 1 189 ? -7.181 -6.943 2.821 1.00 95.00 189 PHE A C 1
ATOM 1515 O O . PHE A 1 189 ? -8.233 -7.052 3.451 1.00 95.00 189 PHE A O 1
ATOM 1522 N N . ILE A 1 190 ? -6.467 -5.810 2.840 1.00 94.81 190 ILE A N 1
ATOM 1523 C CA . ILE A 1 190 ? -6.855 -4.610 3.610 1.00 94.81 190 ILE A CA 1
ATOM 1524 C C . ILE A 1 190 ? -8.271 -4.143 3.231 1.00 94.81 190 ILE A C 1
ATOM 1526 O O . ILE A 1 190 ? -9.097 -3.850 4.105 1.00 94.81 190 ILE A O 1
ATOM 1530 N N . ILE A 1 191 ? -8.588 -4.115 1.935 1.00 93.31 191 ILE A N 1
ATOM 1531 C CA . ILE A 1 191 ? -9.888 -3.660 1.420 1.00 93.31 191 ILE A CA 1
ATOM 1532 C C . ILE A 1 191 ? -11.003 -4.646 1.768 1.00 93.31 191 ILE A C 1
ATOM 1534 O O . ILE A 1 191 ? -12.043 -4.252 2.299 1.00 93.31 191 ILE A O 1
ATOM 1538 N N . LEU A 1 192 ? -10.811 -5.934 1.504 1.00 93.31 192 LEU A N 1
ATOM 1539 C CA . LEU A 1 192 ? -11.880 -6.920 1.625 1.00 93.31 192 LEU A CA 1
ATOM 1540 C C . LEU A 1 192 ? -12.129 -7.353 3.072 1.00 93.31 192 LEU A C 1
ATOM 1542 O O . LEU A 1 192 ? -13.256 -7.735 3.411 1.00 93.31 192 LEU A O 1
ATOM 1546 N N . HIS A 1 193 ? -11.127 -7.250 3.950 1.00 91.81 193 HIS A N 1
ATOM 1547 C CA . HIS A 1 193 ? -11.248 -7.696 5.331 1.00 91.81 193 HIS A CA 1
ATOM 1548 C C . HIS A 1 193 ? -12.225 -6.826 6.137 1.00 91.81 193 HIS A C 1
ATOM 1550 O O . HIS A 1 193 ? -12.070 -5.609 6.271 1.00 91.81 193 HIS A O 1
ATOM 1556 N N . ARG A 1 194 ? -13.229 -7.475 6.738 1.00 87.69 194 ARG A N 1
ATOM 1557 C CA . ARG A 1 194 ? -14.363 -6.817 7.415 1.00 87.69 194 ARG A CA 1
ATOM 1558 C C . ARG A 1 194 ? -14.029 -6.171 8.761 1.00 87.69 194 ARG A C 1
ATOM 1560 O O . ARG A 1 194 ? -14.863 -5.466 9.304 1.00 87.69 194 ARG A O 1
ATOM 1567 N N . LYS A 1 195 ? -12.850 -6.431 9.329 1.00 88.38 195 LYS A N 1
ATOM 1568 C CA . LYS A 1 195 ? -12.411 -5.811 10.598 1.00 88.38 195 LYS A CA 1
ATOM 1569 C C . LYS A 1 195 ? -11.388 -4.697 10.407 1.00 88.38 195 LYS A C 1
ATOM 1571 O O . LYS A 1 195 ? -11.087 -3.995 11.362 1.00 88.38 195 LYS A O 1
ATOM 1576 N N . ILE A 1 196 ? -10.831 -4.569 9.202 1.00 91.69 196 ILE A N 1
ATOM 1577 C CA . ILE A 1 196 ? -9.851 -3.528 8.899 1.00 91.69 196 ILE A CA 1
ATOM 1578 C C . ILE A 1 196 ? -10.630 -2.263 8.561 1.00 91.69 196 ILE A C 1
ATOM 1580 O O . ILE A 1 196 ? -11.296 -2.196 7.522 1.00 91.69 196 ILE A O 1
ATOM 1584 N N . ALA A 1 197 ? -10.582 -1.297 9.469 1.00 91.06 197 ALA A N 1
ATOM 1585 C CA . ALA A 1 197 ? -11.250 -0.020 9.315 1.00 91.06 197 ALA A CA 1
ATOM 1586 C C . ALA A 1 197 ? -10.434 0.942 8.446 1.00 91.06 197 ALA A C 1
ATOM 1588 O O . ALA A 1 197 ? -9.206 0.979 8.538 1.00 91.06 197 ALA A O 1
ATOM 1589 N N . LEU A 1 198 ? -11.142 1.733 7.636 1.00 92.44 198 LEU A N 1
ATOM 1590 C CA . LEU A 1 198 ? -10.594 2.799 6.788 1.00 92.44 198 LEU A CA 1
ATOM 1591 C C . LEU A 1 198 ? -11.305 4.125 7.100 1.00 92.44 198 LEU A C 1
ATOM 1593 O O . LEU A 1 198 ? -12.399 4.108 7.660 1.00 92.44 198 LEU A O 1
ATOM 1597 N N . SER A 1 199 ? -10.723 5.266 6.726 1.00 91.06 199 SER A N 1
ATOM 1598 C CA . SER A 1 199 ? -11.352 6.593 6.856 1.00 91.06 199 SER A CA 1
ATOM 1599 C C . SER A 1 199 ? -11.480 7.263 5.494 1.00 91.06 199 SER A C 1
ATOM 1601 O O . SER A 1 199 ? -10.575 7.193 4.666 1.00 91.06 199 SER A O 1
ATOM 1603 N N . LYS A 1 200 ? -12.592 7.972 5.277 1.00 90.06 200 LYS A N 1
ATOM 1604 C CA . LYS A 1 200 ? -12.823 8.768 4.059 1.00 90.06 200 LYS A CA 1
ATOM 1605 C C . LYS A 1 200 ? -11.760 9.850 3.881 1.00 90.06 200 LYS A C 1
ATOM 1607 O O . LYS A 1 200 ? -11.256 10.029 2.776 1.00 90.06 200 LYS A O 1
ATOM 1612 N N . ARG A 1 201 ? -11.406 10.544 4.968 1.00 90.31 201 ARG A N 1
ATOM 1613 C CA . ARG A 1 201 ? -10.384 11.602 4.964 1.00 90.31 201 ARG A CA 1
ATOM 1614 C C . ARG A 1 201 ? -9.025 11.044 4.577 1.00 90.31 201 ARG A C 1
ATOM 1616 O O . ARG A 1 201 ? -8.340 11.631 3.750 1.00 90.31 201 ARG A O 1
ATOM 1623 N N . TYR A 1 202 ? -8.661 9.886 5.124 1.00 92.25 202 TYR A N 1
ATOM 1624 C CA . TYR A 1 202 ? -7.367 9.264 4.842 1.00 92.25 202 TYR A CA 1
ATOM 1625 C C . TYR A 1 202 ? -7.303 8.578 3.484 1.00 92.25 202 TYR A C 1
ATOM 1627 O O . TYR A 1 202 ? -6.232 8.542 2.892 1.00 92.25 202 TYR A O 1
ATOM 1635 N N . LEU A 1 203 ? -8.434 8.119 2.943 1.00 92.19 203 LEU A N 1
ATOM 1636 C CA . LEU A 1 203 ? -8.512 7.701 1.543 1.00 92.19 203 LEU A CA 1
ATOM 1637 C C . LEU A 1 203 ? -8.256 8.878 0.599 1.00 92.19 203 LEU A C 1
ATOM 1639 O O . LEU A 1 203 ? -7.499 8.740 -0.352 1.00 92.19 203 LEU A O 1
ATOM 1643 N N . PHE A 1 204 ? -8.832 10.048 0.880 1.00 91.31 204 PHE A N 1
ATOM 1644 C CA . PHE A 1 204 ? -8.557 11.249 0.091 1.00 91.31 204 PHE A CA 1
ATOM 1645 C C . PHE A 1 204 ? -7.106 11.726 0.248 1.00 91.31 204 PHE A C 1
ATOM 1647 O O . PHE A 1 204 ? -6.453 12.043 -0.742 1.00 91.31 204 PHE A O 1
ATOM 1654 N N . LEU A 1 205 ? -6.572 11.718 1.473 1.00 90.06 205 LEU A N 1
ATOM 1655 C CA . LEU A 1 205 ? -5.171 12.064 1.721 1.00 90.06 205 LEU A CA 1
ATOM 1656 C C . LEU A 1 205 ? -4.224 11.122 0.980 1.00 90.06 205 LEU A C 1
ATOM 1658 O O . LEU A 1 205 ? -3.278 11.576 0.350 1.00 90.06 205 LEU A O 1
ATOM 1662 N N . GLY A 1 206 ? -4.489 9.818 1.030 1.00 89.31 206 GLY A N 1
ATOM 1663 C CA . GLY A 1 206 ? -3.697 8.846 0.300 1.00 89.31 206 GLY A CA 1
ATOM 1664 C C . GLY A 1 206 ? -3.837 9.010 -1.218 1.00 89.31 206 GLY A C 1
ATOM 1665 O O . GLY A 1 206 ? -2.852 8.873 -1.928 1.00 89.31 206 GLY A O 1
ATOM 1666 N N . PHE A 1 207 ? -5.015 9.382 -1.724 1.00 89.81 207 PHE A N 1
ATOM 1667 C CA . PHE A 1 207 ? -5.218 9.665 -3.145 1.00 89.81 207 PHE A CA 1
ATOM 1668 C C . PHE A 1 207 ? -4.345 10.838 -3.595 1.00 89.81 207 PHE A C 1
ATOM 1670 O O . PHE A 1 207 ? -3.608 10.715 -4.569 1.00 89.81 207 PHE A O 1
ATOM 1677 N N . LEU A 1 208 ? -4.354 11.940 -2.837 1.00 89.50 208 LEU A N 1
ATOM 1678 C CA . LEU A 1 208 ? -3.466 13.076 -3.084 1.00 89.50 208 LEU A CA 1
ATOM 1679 C C . LEU A 1 208 ? -1.993 12.694 -2.945 1.00 89.50 208 LEU A C 1
ATOM 1681 O O . LEU A 1 208 ? -1.180 13.112 -3.759 1.00 89.50 208 LEU A O 1
ATOM 1685 N N . PHE A 1 209 ? -1.648 11.886 -1.943 1.00 86.75 209 PHE A N 1
ATOM 1686 C CA . PHE A 1 209 ? -0.285 11.407 -1.746 1.00 86.75 209 PHE A CA 1
ATOM 1687 C C . PHE A 1 209 ? 0.216 10.633 -2.970 1.00 86.75 209 PHE A C 1
ATOM 1689 O O . PHE A 1 209 ? 1.306 10.918 -3.458 1.00 86.75 209 PHE A O 1
ATOM 1696 N N . TYR A 1 210 ? -0.598 9.721 -3.511 1.00 84.38 210 TYR A N 1
ATOM 1697 C CA . TYR A 1 210 ? -0.239 8.995 -4.724 1.00 84.38 210 TYR A CA 1
ATOM 1698 C C . TYR A 1 210 ? -0.181 9.914 -5.952 1.00 84.38 210 TYR A C 1
ATOM 1700 O O . TYR A 1 210 ? 0.748 9.800 -6.734 1.00 84.38 210 TYR A O 1
ATOM 1708 N N . LEU A 1 211 ? -1.083 10.888 -6.095 1.00 81.50 211 LEU A N 1
ATOM 1709 C CA . LEU A 1 211 ? -1.006 11.841 -7.209 1.00 81.50 211 LEU A CA 1
ATOM 1710 C C . LEU A 1 211 ? 0.226 12.757 -7.164 1.00 81.50 211 LEU A C 1
ATOM 1712 O O . LEU A 1 211 ? 0.786 13.063 -8.210 1.00 81.50 211 LEU A O 1
ATOM 1716 N N . ILE A 1 212 ? 0.616 13.232 -5.977 1.00 73.12 212 ILE A N 1
ATOM 1717 C CA . ILE A 1 212 ? 1.684 14.231 -5.815 1.00 73.12 212 ILE A CA 1
ATOM 1718 C C . ILE A 1 212 ? 3.061 13.569 -5.782 1.00 73.12 212 ILE A C 1
ATOM 1720 O O . ILE A 1 212 ? 3.995 14.063 -6.407 1.00 73.12 212 ILE A O 1
ATOM 1724 N N . PHE A 1 213 ? 3.200 12.487 -5.015 1.00 63.00 213 PHE A N 1
ATOM 1725 C CA . PHE A 1 213 ? 4.508 11.927 -4.667 1.00 63.00 213 PHE A CA 1
ATOM 1726 C C . PHE A 1 213 ? 4.806 10.612 -5.372 1.00 63.00 213 PHE A C 1
ATOM 1728 O O . PHE A 1 213 ? 5.967 10.319 -5.632 1.00 63.00 213 PHE A O 1
ATOM 1735 N N . LEU A 1 214 ? 3.779 9.820 -5.675 1.00 62.53 214 LEU A N 1
ATOM 1736 C CA . LEU A 1 214 ? 3.925 8.502 -6.287 1.00 62.53 214 LEU A CA 1
ATOM 1737 C C . LEU A 1 214 ? 3.304 8.528 -7.664 1.00 62.53 214 LEU A C 1
ATOM 1739 O O . LEU A 1 214 ? 2.315 7.847 -7.934 1.00 62.53 214 LEU A O 1
ATOM 1743 N N . ASN A 1 215 ? 3.875 9.390 -8.499 1.00 57.94 215 ASN A N 1
ATOM 1744 C CA . ASN A 1 215 ? 3.453 9.562 -9.866 1.00 57.94 215 ASN A CA 1
ATOM 1745 C C . ASN A 1 215 ? 3.367 8.182 -10.525 1.00 57.94 215 ASN A C 1
ATOM 1747 O O . ASN A 1 215 ? 4.384 7.566 -10.818 1.00 57.94 215 ASN A O 1
ATOM 1751 N N . SER A 1 216 ? 2.162 7.660 -10.738 1.00 54.09 216 SER A N 1
ATOM 1752 C CA . SER A 1 216 ? 1.967 6.352 -11.370 1.00 54.09 216 SER A CA 1
ATOM 1753 C C . SER A 1 216 ? 2.408 6.349 -12.840 1.00 54.09 216 SER A C 1
ATOM 1755 O O . SER A 1 216 ? 2.496 5.281 -13.444 1.00 54.09 216 SER A O 1
ATOM 1757 N N . ILE A 1 217 ? 2.804 7.515 -13.374 1.00 52.88 217 ILE A N 1
ATOM 1758 C CA . ILE A 1 217 ? 3.663 7.625 -14.556 1.00 52.88 217 ILE A CA 1
ATOM 1759 C C . ILE A 1 217 ? 4.956 6.833 -14.372 1.00 52.88 217 ILE A C 1
ATOM 1761 O O . ILE A 1 217 ? 5.358 6.204 -15.321 1.00 52.88 217 ILE A O 1
ATOM 1765 N N . ASP A 1 218 ? 5.582 6.775 -13.199 1.00 62.56 218 ASP A N 1
ATOM 1766 C CA . ASP A 1 218 ? 6.865 6.086 -12.996 1.00 62.56 218 ASP A CA 1
ATOM 1767 C C . ASP A 1 218 ? 6.757 4.557 -13.182 1.00 62.56 218 ASP A C 1
ATOM 1769 O O . ASP A 1 218 ? 7.545 3.936 -13.895 1.00 62.56 218 ASP A O 1
ATOM 1773 N N . GLN A 1 219 ? 5.697 3.932 -12.652 1.00 60.38 219 GLN A N 1
ATOM 1774 C CA . GLN A 1 219 ? 5.438 2.505 -12.895 1.00 60.38 219 GLN A CA 1
ATOM 1775 C C . GLN A 1 219 ? 5.022 2.210 -14.337 1.00 60.38 219 GLN A C 1
ATOM 1777 O O . GLN A 1 219 ? 5.386 1.164 -14.872 1.00 60.38 219 GLN A O 1
ATOM 1782 N N . ILE A 1 220 ? 4.261 3.105 -14.971 1.00 58.41 220 ILE A N 1
ATOM 1783 C CA . ILE A 1 220 ? 3.824 2.912 -16.357 1.00 58.41 220 ILE A CA 1
ATOM 1784 C C . ILE A 1 220 ? 4.948 3.265 -17.344 1.00 58.41 220 ILE A C 1
ATOM 1786 O O . ILE A 1 220 ? 5.090 2.591 -18.350 1.00 58.41 220 ILE A O 1
ATOM 1790 N N . ALA A 1 221 ? 5.796 4.246 -17.052 1.00 60.25 221 ALA A N 1
ATOM 1791 C CA . ALA A 1 221 ? 6.985 4.591 -17.826 1.00 60.25 221 ALA A CA 1
ATOM 1792 C C . ALA A 1 221 ? 7.989 3.441 -17.797 1.00 60.25 221 ALA A C 1
ATOM 1794 O O . ALA A 1 221 ? 8.533 3.086 -18.832 1.00 60.25 221 ALA A O 1
ATOM 1795 N N . ARG A 1 222 ? 8.149 2.771 -16.649 1.00 61.66 222 ARG A N 1
ATOM 1796 C CA . ARG A 1 222 ? 8.897 1.508 -16.556 1.00 61.66 222 ARG A CA 1
ATOM 1797 C C . ARG A 1 222 ? 8.278 0.400 -17.387 1.00 61.66 222 ARG A C 1
ATOM 1799 O O . ARG A 1 222 ? 8.991 -0.263 -18.127 1.00 61.66 222 ARG A O 1
ATOM 1806 N N . LEU A 1 223 ? 6.957 0.240 -17.313 1.00 59.22 223 LEU A N 1
ATOM 1807 C CA . LEU A 1 223 ? 6.230 -0.706 -18.157 1.00 59.22 223 LEU A CA 1
ATOM 1808 C C . LEU A 1 223 ? 6.510 -0.445 -19.640 1.00 59.22 223 LEU A C 1
ATOM 1810 O O . LEU A 1 223 ? 6.788 -1.373 -20.389 1.00 59.22 223 LEU A O 1
ATOM 1814 N N . ILE A 1 224 ? 6.461 0.821 -20.047 1.00 61.28 224 ILE A N 1
ATOM 1815 C CA . ILE A 1 224 ? 6.698 1.298 -21.407 1.00 61.28 224 ILE A CA 1
ATOM 1816 C C . ILE A 1 224 ? 8.157 1.074 -21.829 1.00 61.28 224 ILE A C 1
ATOM 1818 O O . ILE A 1 224 ? 8.387 0.556 -22.920 1.00 61.28 224 ILE A O 1
ATOM 1822 N N . ALA A 1 225 ? 9.122 1.386 -20.963 1.00 61.06 225 ALA A N 1
ATOM 1823 C CA . ALA A 1 225 ? 10.549 1.198 -21.209 1.00 61.06 225 ALA A CA 1
ATOM 1824 C C . ALA A 1 225 ? 10.926 -0.294 -21.294 1.00 61.06 225 ALA A C 1
ATOM 1826 O O . ALA A 1 225 ? 11.653 -0.704 -22.194 1.00 61.06 225 ALA A O 1
ATOM 1827 N N . GLU A 1 226 ? 10.382 -1.142 -20.415 1.00 61.06 226 GLU A N 1
ATOM 1828 C CA . GLU A 1 226 ? 10.612 -2.596 -20.435 1.00 61.06 226 GLU A CA 1
ATOM 1829 C C . GLU A 1 226 ? 9.935 -3.284 -21.629 1.00 61.06 226 GLU A C 1
ATOM 1831 O O . GLU A 1 226 ? 10.411 -4.320 -22.103 1.00 61.06 226 GLU A O 1
ATOM 1836 N N . THR A 1 227 ? 8.840 -2.715 -22.142 1.00 59.28 227 THR A N 1
ATOM 1837 C CA . THR A 1 227 ? 8.128 -3.244 -23.317 1.00 59.28 227 THR A CA 1
ATOM 1838 C C . THR A 1 227 ? 8.536 -2.615 -24.638 1.00 59.28 227 THR A C 1
ATOM 1840 O O . THR A 1 227 ? 8.154 -3.136 -25.687 1.00 59.28 227 THR A O 1
ATOM 1843 N N . ASN A 1 228 ? 9.350 -1.557 -24.611 1.00 61.53 228 ASN A N 1
ATOM 1844 C CA . ASN A 1 228 ? 9.736 -0.782 -25.786 1.00 61.53 228 ASN A CA 1
ATOM 1845 C C . ASN A 1 228 ? 8.510 -0.221 -26.546 1.00 61.53 228 ASN A C 1
ATOM 1847 O O . ASN A 1 228 ? 8.498 -0.160 -27.774 1.00 61.53 228 ASN A O 1
ATOM 1851 N N . THR A 1 229 ? 7.443 0.142 -25.821 1.00 62.69 229 THR A N 1
ATOM 1852 C CA . THR A 1 229 ? 6.172 0.635 -26.392 1.00 62.69 229 THR A CA 1
ATOM 1853 C C . THR A 1 229 ? 5.980 2.139 -26.201 1.00 62.69 229 THR A C 1
ATOM 1855 O O . THR A 1 229 ? 4.849 2.593 -26.010 1.00 62.69 229 THR A O 1
ATOM 1858 N N . GLU A 1 230 ? 7.066 2.913 -26.211 1.00 60.62 230 GLU A N 1
ATOM 1859 C CA . GLU A 1 230 ? 7.042 4.376 -26.017 1.00 60.62 230 GLU A CA 1
ATOM 1860 C C . GLU A 1 230 ? 6.088 5.077 -26.995 1.00 60.62 230 GLU A C 1
ATOM 1862 O O . GLU A 1 230 ? 5.358 5.986 -26.604 1.00 60.62 230 GLU A O 1
ATOM 1867 N N . ASP A 1 231 ? 5.970 4.558 -28.218 1.00 56.28 231 ASP A N 1
ATOM 1868 C CA . ASP A 1 231 ? 5.069 5.090 -29.245 1.00 56.28 231 ASP A CA 1
ATOM 1869 C C . ASP A 1 231 ? 3.575 4.793 -28.996 1.00 56.28 231 ASP A C 1
ATOM 1871 O O . ASP A 1 231 ? 2.703 5.430 -29.588 1.00 56.28 231 ASP A O 1
ATOM 1875 N N . ILE A 1 232 ? 3.250 3.819 -28.138 1.00 60.09 232 ILE A N 1
ATOM 1876 C CA . ILE A 1 232 ? 1.872 3.334 -27.932 1.00 60.09 232 ILE A CA 1
ATOM 1877 C C . ILE A 1 232 ? 1.180 4.075 -26.776 1.00 60.09 232 ILE A C 1
ATOM 1879 O O . ILE A 1 232 ? -0.044 4.219 -26.782 1.00 60.09 232 ILE A O 1
ATOM 1883 N N . PHE A 1 233 ? 1.938 4.584 -25.799 1.00 64.44 233 PHE A N 1
ATOM 1884 C CA . PHE A 1 233 ? 1.384 5.191 -24.585 1.00 64.44 233 PHE A CA 1
ATOM 1885 C C . PHE A 1 233 ? 2.059 6.528 -24.240 1.00 64.44 233 PHE A C 1
ATOM 1887 O O . PHE A 1 233 ? 2.999 6.559 -23.448 1.00 64.44 233 PHE A O 1
ATOM 1894 N N . PRO A 1 234 ? 1.544 7.657 -24.760 1.00 70.12 234 PRO A N 1
ATOM 1895 C CA . PRO A 1 234 ? 2.041 8.984 -24.404 1.00 70.12 234 PRO A CA 1
ATOM 1896 C C . PRO A 1 234 ? 1.944 9.250 -22.894 1.00 70.12 234 PRO A C 1
ATOM 1898 O O . PRO A 1 234 ? 0.967 8.848 -22.258 1.00 70.12 234 PRO A O 1
ATOM 1901 N N . GLU A 1 235 ? 2.872 10.027 -22.329 1.00 68.44 235 GLU A N 1
ATOM 1902 C CA . GLU A 1 235 ? 2.880 10.405 -20.898 1.00 68.44 235 GLU A CA 1
ATOM 1903 C C . GLU A 1 235 ? 1.550 11.013 -20.412 1.00 68.44 235 GLU A C 1
ATOM 1905 O O . GLU A 1 235 ? 1.097 10.798 -19.285 1.00 68.44 235 GLU A O 1
ATOM 1910 N N . ILE A 1 236 ? 0.872 11.762 -21.283 1.00 74.94 236 ILE A N 1
ATOM 1911 C CA . ILE A 1 236 ? -0.438 12.349 -20.981 1.00 74.94 236 ILE A CA 1
ATOM 1912 C C . ILE A 1 236 ? -1.492 11.248 -20.789 1.00 74.94 236 ILE A C 1
ATOM 1914 O O . ILE A 1 236 ? -2.303 11.319 -19.865 1.00 74.94 236 ILE A O 1
ATOM 1918 N N . PHE A 1 237 ? -1.474 10.206 -21.625 1.00 76.50 237 PHE A N 1
ATOM 1919 C CA . PHE A 1 237 ? -2.401 9.083 -21.502 1.00 76.50 237 PHE A CA 1
ATOM 1920 C C . PHE A 1 237 ? -2.166 8.318 -20.198 1.00 76.50 237 PHE A C 1
ATOM 1922 O O . PHE A 1 237 ? -3.122 8.017 -19.484 1.00 76.50 237 PHE A O 1
ATOM 1929 N N . THR A 1 238 ? -0.906 8.051 -19.846 1.00 70.69 238 THR A N 1
ATOM 1930 C CA . THR A 1 238 ? -0.550 7.308 -18.627 1.00 70.69 238 THR A CA 1
ATOM 1931 C C . THR A 1 238 ? -0.916 8.078 -17.357 1.00 70.69 238 THR A C 1
ATOM 1933 O O . THR A 1 238 ? -1.417 7.481 -16.399 1.00 70.69 238 THR A O 1
ATOM 1936 N N . SER A 1 239 ? -0.776 9.406 -17.377 1.00 75.31 239 SER A N 1
ATOM 1937 C CA . SER A 1 239 ? -1.227 10.312 -16.311 1.00 75.31 239 SER A CA 1
ATOM 1938 C C . SER A 1 239 ? -2.743 10.266 -16.113 1.00 75.31 239 SER A C 1
ATOM 1940 O O . SER A 1 239 ? -3.239 10.109 -14.996 1.00 75.31 239 SER A O 1
ATOM 1942 N N . ILE A 1 240 ? -3.499 10.375 -17.208 1.00 80.81 240 ILE A N 1
ATOM 1943 C CA . ILE A 1 240 ? -4.965 10.346 -17.183 1.00 80.81 240 ILE A CA 1
ATOM 1944 C C . ILE A 1 240 ? -5.460 8.973 -16.718 1.00 80.81 240 ILE A C 1
ATOM 1946 O O . ILE A 1 240 ? -6.322 8.877 -15.842 1.00 80.81 240 ILE A O 1
ATOM 1950 N N . PHE A 1 241 ? -4.886 7.901 -17.265 1.00 80.56 241 PHE A N 1
ATOM 1951 C CA . PHE A 1 241 ? -5.211 6.531 -16.888 1.00 80.56 241 PHE A CA 1
ATOM 1952 C C . PHE A 1 241 ? -4.962 6.289 -15.396 1.00 80.56 241 PHE A C 1
ATOM 1954 O O . PHE A 1 241 ? -5.848 5.813 -14.688 1.00 80.56 241 PHE A O 1
ATOM 1961 N N . SER A 1 242 ? -3.796 6.703 -14.902 1.00 78.75 242 SER A N 1
ATOM 1962 C CA . SER A 1 242 ? -3.435 6.667 -13.486 1.00 78.75 242 SER A CA 1
ATOM 1963 C C . SER A 1 242 ? -4.465 7.352 -12.589 1.00 78.75 242 SER A C 1
ATOM 1965 O O . SER A 1 242 ? -4.932 6.765 -11.611 1.00 78.75 242 SER A O 1
ATOM 1967 N N . PHE A 1 243 ? -4.860 8.579 -12.939 1.00 85.62 243 PHE A N 1
ATOM 1968 C CA . PHE A 1 243 ? -5.861 9.338 -12.194 1.00 85.62 243 PHE A CA 1
ATOM 1969 C C . PHE A 1 243 ? -7.194 8.583 -12.107 1.00 85.62 243 PHE A C 1
ATOM 1971 O O . PHE A 1 243 ? -7.768 8.458 -11.021 1.00 85.62 243 PHE A O 1
ATOM 1978 N N . TYR A 1 244 ? -7.669 8.027 -13.227 1.00 86.94 244 TYR A N 1
ATOM 1979 C CA . TYR A 1 244 ? -8.907 7.249 -13.246 1.00 86.94 244 TYR A CA 1
ATOM 1980 C C . TYR A 1 244 ? -8.801 5.954 -12.443 1.00 86.94 244 TYR A C 1
ATOM 1982 O O . TYR A 1 244 ? -9.724 5.642 -11.693 1.00 86.94 244 TYR A O 1
ATOM 1990 N N . VAL A 1 245 ? -7.688 5.223 -12.541 1.00 86.62 245 VAL A N 1
ATOM 1991 C CA . VAL A 1 245 ? -7.468 3.995 -11.764 1.00 86.62 245 VAL A CA 1
ATOM 1992 C C . VAL A 1 245 ? -7.505 4.296 -10.267 1.00 86.62 245 VAL A C 1
ATOM 1994 O O . VAL A 1 245 ? -8.248 3.644 -9.531 1.00 86.62 245 VAL A O 1
ATOM 1997 N N . LEU A 1 246 ? -6.779 5.318 -9.807 1.00 87.31 246 LEU A N 1
ATOM 1998 C CA . LEU A 1 246 ? -6.784 5.731 -8.401 1.00 87.31 246 LEU A CA 1
ATOM 1999 C C . LEU A 1 246 ? -8.181 6.202 -7.959 1.00 87.31 246 LEU A C 1
ATOM 2001 O O . LEU A 1 246 ? -8.669 5.802 -6.901 1.00 87.31 246 LEU A O 1
ATOM 2005 N N . GLY A 1 247 ? -8.871 6.986 -8.792 1.00 89.00 247 GLY A N 1
ATOM 2006 C CA . GLY A 1 247 ? -10.219 7.482 -8.505 1.00 89.00 247 GLY A CA 1
ATOM 2007 C C . GLY A 1 247 ? -11.248 6.356 -8.370 1.00 89.00 247 GLY A C 1
ATOM 2008 O O . GLY A 1 247 ? -11.983 6.294 -7.380 1.00 89.00 247 GLY A O 1
ATOM 2009 N N . ILE A 1 248 ? -11.264 5.418 -9.320 1.00 89.56 248 ILE A N 1
ATOM 2010 C CA . ILE A 1 248 ? -12.127 4.228 -9.288 1.00 89.56 248 ILE A CA 1
ATOM 2011 C C . ILE A 1 248 ? -11.805 3.373 -8.061 1.00 89.56 248 ILE A C 1
ATOM 2013 O O . ILE A 1 248 ? -12.724 2.900 -7.387 1.00 89.56 248 ILE A O 1
ATOM 2017 N N . THR A 1 249 ? -10.522 3.229 -7.719 1.00 90.19 249 THR A N 1
ATOM 2018 C CA . THR A 1 249 ? -10.087 2.516 -6.513 1.00 90.19 249 THR A CA 1
ATOM 2019 C C . THR A 1 249 ? -10.706 3.126 -5.259 1.00 90.19 249 THR A C 1
ATOM 2021 O O . THR A 1 249 ? -11.354 2.421 -4.481 1.00 90.19 249 THR A O 1
ATOM 2024 N N . CYS A 1 250 ? -10.585 4.443 -5.082 1.00 91.25 250 CYS A N 1
ATOM 2025 C CA . CYS A 1 250 ? -11.171 5.149 -3.946 1.00 91.25 250 CYS A CA 1
ATOM 2026 C C . CYS A 1 250 ? -12.695 4.988 -3.884 1.00 91.25 250 CYS A C 1
ATOM 2028 O O . CYS A 1 250 ? -13.233 4.725 -2.805 1.00 91.25 250 CYS A O 1
ATOM 2030 N N . ILE A 1 251 ? -13.392 5.092 -5.022 1.00 92.50 251 ILE A N 1
ATOM 2031 C CA . ILE A 1 251 ? -14.848 4.899 -5.100 1.00 92.50 251 ILE A CA 1
ATOM 2032 C C . ILE A 1 251 ? -15.224 3.474 -4.680 1.00 92.50 251 ILE A C 1
ATOM 2034 O O . ILE A 1 251 ? -16.104 3.291 -3.836 1.00 92.50 251 ILE A O 1
ATOM 2038 N N . PHE A 1 252 ? -14.544 2.461 -5.218 1.00 92.50 252 PHE A N 1
ATOM 2039 C CA . PHE A 1 252 ? -14.812 1.063 -4.892 1.00 92.50 252 PHE A CA 1
ATOM 2040 C C . PHE A 1 252 ? -14.599 0.779 -3.401 1.00 92.50 252 PHE A C 1
ATOM 2042 O O . PHE A 1 252 ? -15.473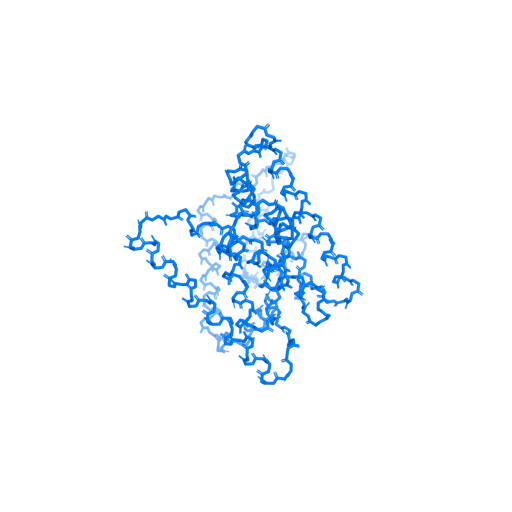 0.208 -2.743 1.00 92.50 252 PHE A O 1
ATOM 2049 N N . ILE A 1 253 ? -13.474 1.235 -2.843 1.00 92.00 253 ILE A N 1
ATOM 2050 C CA . ILE A 1 253 ? -13.158 1.081 -1.420 1.00 92.00 253 ILE A CA 1
ATOM 2051 C C . ILE A 1 253 ? -14.212 1.778 -0.559 1.00 92.00 253 ILE A C 1
ATOM 2053 O O . ILE A 1 253 ? -14.710 1.188 0.404 1.00 92.00 253 ILE A O 1
ATOM 2057 N N . TYR A 1 254 ? -14.584 3.009 -0.918 1.00 91.94 254 TYR A N 1
ATOM 2058 C CA . TYR A 1 254 ? -15.618 3.769 -0.227 1.00 91.94 254 TYR A CA 1
ATOM 2059 C C . TYR A 1 254 ? -16.936 2.993 -0.191 1.00 91.94 254 TYR A C 1
ATOM 2061 O O . TYR A 1 254 ? -17.497 2.792 0.887 1.00 91.94 254 TYR A O 1
ATOM 2069 N N . LEU A 1 255 ? -17.421 2.522 -1.344 1.00 92.12 255 LEU A N 1
ATOM 2070 C CA . LEU A 1 255 ? -18.689 1.799 -1.446 1.00 92.12 255 LEU A CA 1
ATOM 2071 C C . LEU A 1 255 ? -18.649 0.485 -0.659 1.00 92.12 255 LEU A C 1
ATOM 2073 O O . LEU A 1 255 ? -19.562 0.210 0.126 1.00 92.12 255 LEU A O 1
ATOM 2077 N N . TYR A 1 256 ? -17.573 -0.292 -0.811 1.00 92.19 256 TYR A N 1
ATOM 2078 C CA . TYR A 1 256 ? -17.407 -1.566 -0.119 1.00 92.19 256 TYR A CA 1
ATOM 2079 C C . TYR A 1 256 ? -17.370 -1.373 1.401 1.00 92.19 256 TYR A C 1
ATOM 2081 O O . TYR A 1 256 ? -18.170 -1.969 2.118 1.00 92.19 256 TYR A O 1
ATOM 2089 N N . LYS A 1 257 ? -16.499 -0.501 1.924 1.00 90.31 257 LYS A N 1
ATOM 2090 C CA . LYS A 1 257 ? -16.359 -0.297 3.376 1.00 90.31 257 LYS A CA 1
ATOM 2091 C C . LYS A 1 257 ? -17.575 0.381 3.999 1.00 90.31 257 LYS A C 1
ATOM 2093 O O . LYS A 1 257 ? -17.941 0.034 5.124 1.00 90.31 257 LYS A O 1
ATOM 2098 N N . LYS A 1 258 ? -18.240 1.290 3.273 1.00 90.12 258 LYS A N 1
ATOM 2099 C CA . LYS A 1 258 ? -19.500 1.910 3.712 1.00 90.12 258 LYS A CA 1
ATOM 2100 C C . LYS A 1 258 ? -20.590 0.861 3.924 1.00 90.12 258 LYS A C 1
ATOM 2102 O O . LYS A 1 258 ? -21.272 0.923 4.942 1.00 90.12 258 LYS A O 1
ATOM 2107 N N . LYS A 1 259 ? -20.710 -0.130 3.029 1.00 90.31 259 LYS A N 1
ATOM 2108 C CA . LYS A 1 259 ? -21.679 -1.236 3.161 1.00 90.31 259 LYS A CA 1
ATOM 2109 C C . LYS A 1 259 ? -21.509 -2.027 4.465 1.00 90.31 259 LYS A C 1
ATOM 2111 O O . LYS A 1 259 ? -22.496 -2.503 5.010 1.00 90.31 259 LYS A O 1
ATOM 2116 N N . TYR A 1 260 ? -20.283 -2.154 4.972 1.00 85.50 260 TYR A N 1
ATOM 2117 C CA . TYR A 1 260 ? -19.980 -2.904 6.198 1.00 85.50 260 TYR A CA 1
ATOM 2118 C C . TYR A 1 260 ? -19.869 -2.034 7.461 1.00 85.50 260 TYR A C 1
ATOM 2120 O O . TYR A 1 260 ? -19.531 -2.561 8.516 1.00 85.50 260 TYR A O 1
ATOM 2128 N N . GLY A 1 261 ? -20.123 -0.721 7.385 1.00 81.44 261 GLY A N 1
ATOM 2129 C CA . GLY A 1 261 ? -20.084 0.170 8.555 1.00 81.44 261 GLY A CA 1
ATOM 2130 C C . GLY A 1 261 ? -18.692 0.370 9.172 1.00 81.44 261 GLY A C 1
ATOM 2131 O O . GLY A 1 261 ? -18.579 0.838 10.298 1.00 81.44 261 GLY A O 1
ATOM 2132 N N . ILE A 1 262 ? -17.629 0.035 8.441 1.00 83.06 262 ILE A N 1
ATOM 2133 C CA . ILE A 1 262 ? -16.221 0.092 8.889 1.00 83.06 262 ILE A CA 1
ATOM 2134 C C . ILE A 1 262 ? -15.448 1.239 8.227 1.00 83.06 262 ILE A C 1
ATOM 2136 O O . ILE A 1 262 ? -14.226 1.190 8.070 1.00 83.06 262 ILE A O 1
ATOM 2140 N N . LEU A 1 263 ? -16.190 2.259 7.797 1.00 84.44 263 LEU A N 1
ATOM 2141 C CA . LEU A 1 263 ? -15.671 3.461 7.167 1.00 84.44 263 LEU A CA 1
ATOM 2142 C C . LEU A 1 263 ? -15.869 4.651 8.109 1.00 84.44 263 LEU A C 1
ATOM 2144 O O . LEU A 1 263 ? -16.977 5.172 8.245 1.00 84.44 263 LEU A O 1
ATOM 2148 N N . PHE A 1 264 ? -14.779 5.068 8.738 1.00 79.19 264 PHE A N 1
ATOM 2149 C CA . PHE A 1 264 ? -14.726 6.214 9.630 1.00 79.19 264 PHE A CA 1
ATOM 2150 C C . PHE A 1 264 ? -14.853 7.535 8.848 1.00 79.19 264 PHE A C 1
ATOM 2152 O O . PHE A 1 264 ? -14.558 7.578 7.642 1.00 79.19 264 PHE A O 1
ATOM 2159 N N . PRO A 1 265 ? -15.346 8.599 9.507 1.00 72.62 265 PRO A N 1
ATOM 2160 C CA . PRO A 1 265 ? -15.448 9.925 8.911 1.00 72.62 265 PRO A CA 1
ATOM 2161 C C . PRO A 1 265 ? -14.098 10.533 8.526 1.00 72.62 265 PRO A C 1
ATOM 2163 O O . PRO A 1 265 ? -13.028 10.026 8.938 1.00 72.62 265 PRO A O 1
#

Solvent-accessible surface area (backbone atoms only — not comparable to full-atom values): 14336 Å² total; per-residue (Å²): 123,78,65,63,59,52,53,56,49,32,70,72,54,33,77,67,53,36,50,54,54,52,48,61,62,61,76,64,71,74,86,74,92,74,93,74,78,85,78,80,50,71,69,57,54,48,56,51,50,52,53,51,50,52,52,51,50,54,57,59,72,73,45,89,69,67,60,62,65,50,49,52,52,50,45,68,73,52,49,70,43,93,52,65,84,54,67,67,63,40,47,50,42,22,49,53,13,48,54,50,41,52,52,52,50,49,50,49,50,45,28,60,75,70,70,67,47,61,70,74,69,62,32,55,68,51,52,48,50,47,39,47,17,56,25,26,50,50,45,47,18,43,20,52,48,46,19,35,52,36,43,54,27,63,55,27,43,52,51,14,58,56,41,60,78,68,55,88,49,72,66,52,36,49,71,38,21,48,45,32,37,51,52,19,50,53,20,45,47,54,66,69,38,86,58,44,40,32,22,58,57,33,36,52,50,27,51,50,46,38,64,73,68,33,48,53,42,58,64,48,51,47,52,27,64,78,64,71,38,62,89,79,57,50,72,67,55,44,45,52,51,40,52,50,50,41,50,51,38,49,52,52,50,49,55,56,31,52,75,70,71,35,51,44,111

pLDDT: mean 75.86, std 17.71, range [34.28, 97.56]

Secondary structure (DSSP, 8-state):
-HHHHHHHHHHHHHHHHHHHHHHHHHTT--SS---------HHHHHHHHHHHHHHHHHHHHTSS-THHHHHHHHHHHS-B------HHHHHHHHHHHHHHHHHHHHHHHIIIIII---HHHH-HHHHHHHHHHHHHHTTT-BHHHHHHHTTTHHHHHHHHHHHHTT--SHHHHIIIIIHHHHHHHHHHHHHH-TT--EEHHHHHHHHHHHHHHS-HHHHHHHHHHHHT-TTTS-HHHHHHHHHHHHHHHHHHHHHHHHHTT-EE-